Protein AF-I1BKD1-F1 (afdb_monomer_lite)

Secondary structure (DSSP, 8-state):
-------------EETTEEPPP-SEEEETTEEEETTS-B-HHHHHHHHHHHHHHHHHHHHS--HHHHHHHHHHHHHHHTT--TTS--HHHHHHTTPPPHHHHHHHHHHHHHHHHHSS-TTSHHHHHHHHHHHSTT-HHHHHHTSTTGGGS-S-GGG--HHHHHHHHHHHHHHHHHHHHHSTTGGGTGGG---S------

Foldseek 3Di:
DDPPPPDPPDDWDDDPNHTDDDDQWDADPNFIAGPPRHGPVVVSLVSVLVVVLVVLVCLLPPPLVVQQLVVLVVQCVVVVHDSPDDCLVVCVVVVHDGSLLVSLLVLLVVLLPLCVDDCPDSSVVSVVVQCPDDPNSVVSSCPRPLNVQDDPDSVPQDPVNSVVSSVVVSVVVNVVVCPDPPVVPPVPPDDDPDDDDDD

Radius of gyration: 28.81 Å; chains: 1; bounding box: 84×41×88 Å

pLDDT: mean 81.6, std 16.31, range [35.28, 95.5]

Structure (mmCIF, N/CA/C/O backbone):
data_AF-I1BKD1-F1
#
_entry.id   AF-I1BKD1-F1
#
loop_
_atom_site.group_PDB
_atom_site.id
_atom_site.type_symbol
_atom_site.label_atom_id
_atom_site.label_alt_id
_atom_site.label_comp_id
_atom_site.label_asym_id
_atom_site.label_entity_id
_atom_site.label_seq_id
_atom_site.pdbx_PDB_ins_code
_atom_site.Cartn_x
_atom_site.Cartn_y
_atom_site.Cartn_z
_atom_site.occupancy
_atom_site.B_iso_or_equiv
_atom_site.auth_seq_id
_atom_site.auth_comp_id
_atom_site.auth_asym_id
_atom_site.auth_atom_id
_atom_site.pdbx_PDB_model_num
ATOM 1 N N . MET A 1 1 ? 43.919 3.527 -49.104 1.00 35.28 1 MET A N 1
ATOM 2 C CA . MET A 1 1 ? 43.527 4.124 -47.810 1.00 35.28 1 MET A CA 1
ATOM 3 C C . MET A 1 1 ? 42.280 4.965 -48.070 1.00 35.28 1 MET A C 1
ATOM 5 O O . MET A 1 1 ? 42.400 6.122 -48.440 1.00 35.28 1 MET A O 1
ATOM 9 N N . CYS A 1 2 ? 41.092 4.356 -48.044 1.00 36.16 2 CYS A N 1
ATOM 10 C CA . CYS A 1 2 ? 39.839 5.056 -48.341 1.00 36.16 2 CYS A CA 1
ATOM 11 C C . CYS A 1 2 ? 39.247 5.547 -47.021 1.00 36.16 2 CYS A C 1
ATOM 13 O O . CYS A 1 2 ? 38.860 4.741 -46.177 1.00 36.16 2 CYS A O 1
ATOM 15 N N . HIS A 1 3 ? 39.247 6.862 -46.827 1.00 43.28 3 HIS A N 1
ATOM 16 C CA . HIS A 1 3 ? 38.589 7.510 -45.702 1.00 43.28 3 HIS A CA 1
ATOM 17 C C . HIS A 1 3 ? 37.076 7.456 -45.971 1.00 43.28 3 HIS A C 1
ATOM 19 O O . HIS A 1 3 ? 36.578 8.146 -46.856 1.00 43.28 3 HIS A O 1
ATOM 25 N N . LEU A 1 4 ? 36.363 6.556 -45.287 1.00 44.97 4 LEU A N 1
ATOM 26 C CA . LEU A 1 4 ? 34.901 6.560 -45.251 1.00 44.97 4 LEU A CA 1
ATOM 27 C C . LEU A 1 4 ? 34.474 7.723 -44.359 1.00 44.97 4 LEU A C 1
ATOM 29 O O . LEU A 1 4 ? 34.492 7.620 -43.133 1.00 44.97 4 LEU A O 1
ATOM 33 N N . ASP A 1 5 ? 34.143 8.834 -45.005 1.00 40.19 5 ASP A N 1
ATOM 34 C CA . ASP A 1 5 ? 33.558 10.007 -44.377 1.00 40.19 5 ASP A CA 1
ATOM 35 C C . ASP A 1 5 ? 32.121 9.654 -43.965 1.00 40.19 5 ASP A C 1
ATOM 37 O O . ASP A 1 5 ? 31.178 9.696 -44.753 1.00 40.19 5 ASP A O 1
ATOM 41 N N . ASN A 1 6 ? 31.969 9.169 -42.736 1.00 50.94 6 ASN A N 1
ATOM 42 C CA . ASN A 1 6 ? 30.693 8.735 -42.179 1.00 50.94 6 ASN A CA 1
ATOM 43 C C . ASN A 1 6 ? 29.991 9.950 -41.546 1.00 50.94 6 ASN A C 1
ATOM 45 O O . ASN A 1 6 ? 29.815 10.026 -40.331 1.00 50.94 6 ASN A O 1
ATOM 49 N N . GLN A 1 7 ? 29.647 10.946 -42.367 1.00 49.62 7 GLN A N 1
ATOM 50 C CA . GLN A 1 7 ? 28.731 12.012 -41.960 1.00 49.62 7 GLN A CA 1
ATOM 51 C C . GLN A 1 7 ? 27.296 11.465 -42.029 1.00 49.62 7 GLN A C 1
ATOM 53 O O . GLN A 1 7 ? 26.889 10.987 -43.092 1.00 49.62 7 GLN A O 1
ATOM 58 N N . PRO A 1 8 ? 26.505 11.501 -40.940 1.00 54.22 8 PRO A N 1
ATOM 59 C CA . PRO A 1 8 ? 25.108 11.091 -40.999 1.00 54.22 8 PRO A CA 1
ATOM 60 C C . PRO A 1 8 ? 24.350 12.051 -41.923 1.00 54.22 8 PRO A C 1
ATOM 62 O O . PRO A 1 8 ? 24.132 13.209 -41.579 1.00 54.22 8 PRO A O 1
ATOM 65 N N . GLN A 1 9 ? 23.969 11.583 -43.114 1.00 54.69 9 GLN A N 1
ATOM 66 C CA . GLN A 1 9 ? 23.119 12.352 -44.018 1.00 54.69 9 GLN A CA 1
ATOM 67 C C . GLN A 1 9 ? 21.742 12.532 -43.376 1.00 54.69 9 GLN A C 1
ATOM 69 O O . GLN A 1 9 ? 21.011 11.567 -43.142 1.00 54.69 9 GLN A O 1
ATOM 74 N N . THR A 1 10 ? 21.392 13.777 -43.072 1.00 63.12 10 THR A N 1
ATOM 75 C CA . THR A 1 10 ? 20.090 14.142 -42.524 1.00 63.12 10 THR A CA 1
ATOM 76 C C . THR A 1 10 ? 19.043 14.063 -43.636 1.00 63.12 10 THR A C 1
ATOM 78 O O . THR A 1 10 ? 18.856 15.014 -44.388 1.00 63.12 10 THR A O 1
ATOM 81 N N . VAL A 1 11 ? 18.390 12.909 -43.787 1.00 71.06 11 VAL A N 1
ATOM 82 C CA . VAL A 1 11 ? 17.279 12.752 -44.737 1.00 71.06 11 VAL A CA 1
ATOM 83 C C . VAL A 1 11 ? 16.069 13.518 -44.205 1.00 71.06 11 VAL A C 1
ATOM 85 O O . VAL A 1 11 ? 15.590 13.252 -43.101 1.00 71.06 11 VAL A O 1
ATOM 88 N N . GLU A 1 12 ? 15.594 14.486 -44.982 1.00 79.19 12 GLU A N 1
ATOM 89 C CA . GLU A 1 12 ? 14.446 15.321 -44.646 1.00 79.19 12 GLU A CA 1
ATOM 90 C C . GLU A 1 12 ? 13.167 14.680 -45.200 1.00 79.19 12 GLU A C 1
ATOM 92 O O . GLU A 1 12 ? 13.068 14.370 -46.386 1.00 79.19 12 GLU A O 1
ATOM 97 N N . TYR A 1 13 ? 12.199 14.423 -44.321 1.00 80.88 13 TYR A N 1
ATOM 98 C CA . TYR A 1 13 ? 10.934 13.779 -44.674 1.00 80.88 13 TYR A CA 1
ATOM 99 C C . TYR A 1 13 ? 9.822 14.827 -44.683 1.00 80.88 13 TYR A C 1
ATOM 101 O O . TYR A 1 13 ? 9.746 15.630 -43.755 1.00 80.88 13 TYR A O 1
ATOM 109 N N . ALA A 1 14 ? 8.941 14.800 -45.684 1.00 86.12 14 ALA A N 1
ATOM 110 C CA . ALA A 1 14 ? 7.791 15.697 -45.777 1.00 86.12 14 ALA A CA 1
ATOM 111 C C . ALA A 1 14 ? 6.484 14.917 -45.982 1.00 86.12 14 ALA A C 1
ATOM 113 O O . ALA A 1 14 ? 6.466 13.884 -46.652 1.00 86.12 14 ALA A O 1
ATOM 114 N N . ILE A 1 15 ? 5.386 15.417 -45.413 1.00 87.19 15 ILE A N 1
ATOM 115 C CA . ILE A 1 15 ? 4.024 14.928 -45.665 1.00 87.19 15 ILE A CA 1
ATOM 116 C C . ILE A 1 15 ? 3.189 16.132 -46.113 1.00 87.19 15 ILE A C 1
ATOM 118 O O . ILE A 1 15 ? 3.158 17.136 -45.409 1.00 87.19 15 ILE A O 1
ATOM 122 N N . TYR A 1 16 ? 2.524 16.044 -47.271 1.00 91.12 16 TYR A N 1
ATOM 123 C CA . TYR A 1 16 ? 1.768 17.159 -47.876 1.00 91.12 16 TYR A CA 1
ATOM 124 C C . TYR A 1 16 ? 2.590 18.453 -47.990 1.00 91.12 16 TYR A C 1
ATOM 126 O O . TYR A 1 16 ? 2.151 19.515 -47.554 1.00 91.12 16 TYR A O 1
ATOM 134 N N . ASP A 1 17 ? 3.818 18.340 -48.501 1.00 88.25 17 ASP A N 1
ATOM 135 C CA . ASP A 1 17 ? 4.759 19.458 -48.662 1.00 88.25 17 ASP A CA 1
ATOM 136 C C . ASP A 1 17 ? 5.129 20.188 -47.352 1.00 88.25 17 ASP A C 1
ATOM 138 O O . ASP A 1 17 ? 5.746 21.252 -47.373 1.00 88.25 17 ASP A O 1
ATOM 142 N N . GLN A 1 18 ? 4.812 19.600 -46.191 1.00 86.69 18 GLN A N 1
ATOM 143 C CA . GLN A 1 18 ? 5.276 20.057 -44.884 1.00 86.69 18 GLN A CA 1
ATOM 144 C C . GLN A 1 18 ? 6.402 19.159 -44.383 1.00 86.69 18 GLN A C 1
ATOM 146 O O . GLN A 1 18 ? 6.212 17.957 -44.180 1.00 86.69 18 GLN A O 1
ATOM 151 N N . VAL A 1 19 ? 7.573 19.754 -44.152 1.00 88.06 19 VAL A N 1
ATOM 152 C CA . VAL A 1 19 ? 8.719 19.077 -43.539 1.00 88.06 19 VAL A CA 1
ATOM 153 C C . VAL A 1 19 ? 8.348 18.606 -42.133 1.00 88.06 19 VAL A C 1
ATOM 155 O O . VAL A 1 19 ? 7.862 19.379 -41.304 1.00 88.06 19 VAL A O 1
ATOM 158 N N . LEU A 1 20 ? 8.595 17.328 -41.853 1.00 82.44 20 LEU A N 1
ATOM 159 C CA . LEU A 1 20 ? 8.393 16.759 -40.532 1.00 82.44 20 LEU A CA 1
ATOM 160 C C . LEU A 1 20 ? 9.455 17.294 -39.561 1.00 82.44 20 LEU A C 1
ATOM 162 O O . LEU A 1 20 ? 10.651 17.228 -39.860 1.00 82.44 20 LEU A O 1
ATOM 166 N N . PRO A 1 21 ? 9.056 17.769 -38.368 1.00 80.50 21 PRO A N 1
ATOM 167 C CA . PRO A 1 21 ? 10.006 18.224 -37.366 1.00 80.50 21 PRO A CA 1
ATOM 168 C C . PRO A 1 21 ? 10.904 17.067 -36.921 1.00 80.50 21 PRO A C 1
ATOM 170 O O . PRO A 1 21 ? 10.431 16.019 -36.475 1.00 80.50 21 PRO A O 1
ATOM 173 N N . GLN A 1 22 ? 12.218 17.271 -37.015 1.00 77.75 22 GLN A N 1
ATOM 174 C CA . GLN A 1 22 ? 13.195 16.301 -36.539 1.00 77.75 22 GLN A CA 1
ATOM 175 C C . GLN A 1 22 ? 13.316 16.395 -35.020 1.00 77.75 22 GLN A C 1
ATOM 177 O O . GLN A 1 22 ? 13.654 17.440 -34.464 1.00 77.75 22 GLN A O 1
ATOM 182 N N . ALA A 1 23 ? 13.059 15.283 -34.340 1.00 80.56 23 ALA A N 1
ATOM 183 C CA . ALA A 1 23 ? 13.248 15.164 -32.905 1.00 80.56 23 ALA A CA 1
ATOM 184 C C . ALA A 1 23 ? 14.317 14.110 -32.620 1.00 80.56 23 ALA A C 1
ATOM 186 O O . ALA A 1 23 ? 14.262 12.992 -33.128 1.00 80.56 23 ALA A O 1
ATOM 187 N N . THR A 1 24 ? 15.277 14.449 -31.761 1.00 82.81 24 THR A N 1
ATOM 188 C CA . THR A 1 24 ? 16.306 13.501 -31.307 1.00 82.81 24 THR A CA 1
ATOM 189 C C . THR A 1 24 ? 15.761 12.484 -30.308 1.00 82.81 24 THR A C 1
ATOM 191 O O . THR A 1 24 ? 16.366 11.434 -30.090 1.00 82.81 24 THR A O 1
ATOM 194 N N . THR A 1 25 ? 14.602 12.777 -29.708 1.00 84.19 25 THR A N 1
ATOM 195 C CA . THR A 1 25 ? 13.846 11.839 -28.879 1.00 84.19 25 THR A CA 1
ATOM 196 C C . THR A 1 25 ? 12.347 12.045 -29.043 1.00 84.19 25 THR A C 1
ATOM 198 O O . THR A 1 25 ? 11.899 13.186 -29.130 1.00 84.19 25 THR A O 1
ATOM 201 N N . PHE A 1 26 ? 11.566 10.969 -28.991 1.00 88.62 26 PHE A N 1
ATOM 202 C CA . PHE A 1 26 ? 10.105 11.036 -28.924 1.00 88.62 26 PHE A CA 1
ATOM 203 C C . PHE A 1 26 ? 9.571 10.012 -27.920 1.00 88.62 26 PHE A C 1
ATOM 205 O O . PHE A 1 26 ? 10.237 9.033 -27.598 1.00 88.62 26 PHE A O 1
ATOM 212 N N . THR A 1 27 ? 8.373 10.241 -27.384 1.00 89.88 27 THR A N 1
ATOM 213 C CA . THR A 1 27 ? 7.702 9.280 -26.498 1.00 89.88 27 THR A CA 1
ATOM 214 C C . THR A 1 27 ? 6.449 8.765 -27.181 1.00 89.88 27 THR A C 1
ATOM 216 O O . THR A 1 27 ? 5.589 9.557 -27.556 1.00 89.88 27 THR A O 1
ATOM 219 N N . TYR A 1 28 ? 6.318 7.447 -27.300 1.00 91.00 28 TYR A N 1
ATOM 220 C CA . TYR A 1 28 ? 5.127 6.800 -27.843 1.00 91.00 28 TYR A CA 1
ATOM 221 C C . TYR A 1 28 ? 4.592 5.791 -26.834 1.00 91.00 28 TYR A C 1
ATOM 223 O O . TYR A 1 28 ? 5.339 4.959 -26.325 1.00 91.00 28 TYR A O 1
ATOM 231 N N . LEU A 1 29 ? 3.312 5.924 -26.472 1.00 91.19 29 LEU A N 1
ATOM 232 C CA . LEU A 1 29 ? 2.657 5.119 -25.428 1.00 91.19 29 LEU A CA 1
ATOM 233 C C . LEU A 1 29 ? 3.419 5.103 -24.084 1.00 91.19 29 LEU A C 1
ATOM 235 O O . LEU A 1 29 ? 3.400 4.124 -23.342 1.00 91.19 29 LEU A O 1
ATOM 239 N N . GLY A 1 30 ? 4.110 6.201 -23.757 1.00 86.44 30 GLY A N 1
ATOM 240 C CA . GLY A 1 30 ? 4.908 6.319 -22.532 1.00 86.44 30 GLY A CA 1
ATOM 241 C C . GLY A 1 30 ? 6.267 5.611 -22.577 1.00 86.44 30 GLY A C 1
ATOM 242 O O . GLY A 1 30 ? 6.914 5.507 -21.533 1.00 86.44 30 GLY A O 1
ATOM 243 N N . ILE A 1 31 ? 6.693 5.147 -23.754 1.00 90.56 31 ILE A N 1
ATOM 244 C CA . ILE A 1 31 ? 7.995 4.532 -24.011 1.00 90.56 31 ILE A CA 1
ATOM 245 C C . ILE A 1 31 ? 8.876 5.553 -24.751 1.00 90.56 31 ILE A C 1
ATOM 247 O O . ILE A 1 31 ? 8.457 6.057 -25.796 1.00 90.56 31 ILE A O 1
ATOM 251 N N . PRO A 1 32 ? 10.059 5.907 -24.217 1.00 92.38 32 PRO A N 1
ATOM 252 C CA . PRO A 1 32 ? 10.945 6.873 -24.846 1.00 92.38 32 PRO A CA 1
ATOM 253 C C . PRO A 1 32 ? 11.836 6.210 -25.902 1.00 92.38 32 PRO A C 1
ATOM 255 O O . PRO A 1 32 ? 12.437 5.159 -25.671 1.00 92.38 32 PRO A O 1
ATOM 258 N N . PHE A 1 33 ? 11.948 6.872 -27.046 1.00 91.69 33 PHE A N 1
ATOM 259 C CA . PHE A 1 33 ? 12.777 6.492 -28.180 1.00 91.69 33 PHE A CA 1
ATOM 260 C C . PHE A 1 33 ? 13.797 7.596 -28.458 1.00 91.69 33 PHE A C 1
ATOM 262 O O . PHE A 1 33 ? 13.481 8.783 -28.337 1.00 91.69 33 PHE A O 1
ATOM 269 N N . LYS A 1 34 ? 15.011 7.201 -28.841 1.00 91.31 34 LYS A N 1
ATOM 270 C CA . LYS A 1 34 ? 16.084 8.076 -29.330 1.00 91.31 34 LYS A CA 1
ATOM 271 C C . LYS A 1 34 ? 16.166 8.035 -30.857 1.00 91.31 34 LYS A C 1
ATOM 273 O O . LYS A 1 34 ? 15.511 7.211 -31.501 1.00 91.31 34 LYS A O 1
ATOM 278 N N . SER A 1 35 ? 16.994 8.903 -31.434 1.00 86.38 35 SER A N 1
ATOM 279 C CA . SER A 1 35 ? 17.326 8.887 -32.862 1.00 86.38 35 SER A CA 1
ATOM 280 C C . SER A 1 35 ? 17.647 7.471 -33.359 1.00 86.38 35 SER A C 1
ATOM 282 O O . SER A 1 35 ? 18.294 6.684 -32.664 1.00 86.38 35 SER A O 1
ATOM 284 N N . GLY A 1 36 ? 17.177 7.142 -34.564 1.00 82.06 36 GLY A N 1
ATOM 285 C CA . GLY A 1 36 ? 17.307 5.800 -35.143 1.00 82.06 36 GLY A CA 1
ATOM 286 C C . GLY A 1 36 ? 16.237 4.799 -34.687 1.00 82.06 36 GLY A C 1
ATOM 287 O O . GLY A 1 36 ? 16.346 3.619 -34.993 1.00 82.06 36 GLY A O 1
ATOM 288 N N . GLY A 1 37 ? 15.208 5.240 -33.950 1.00 84.44 37 GLY A N 1
ATOM 289 C CA . GLY A 1 37 ? 14.071 4.393 -33.559 1.00 84.44 37 GLY A CA 1
ATOM 290 C C . GLY A 1 37 ? 14.372 3.413 -32.421 1.00 84.44 37 GLY A C 1
ATOM 291 O O . GLY A 1 37 ? 13.536 2.578 -32.080 1.00 84.44 37 GLY A O 1
ATOM 292 N N . HIS A 1 38 ? 15.548 3.512 -31.803 1.00 90.25 38 HIS A N 1
ATOM 293 C CA . HIS A 1 38 ? 15.913 2.693 -30.654 1.00 90.25 38 HIS A CA 1
ATOM 294 C C . HIS A 1 38 ? 15.268 3.214 -29.371 1.00 90.25 38 HIS A C 1
ATOM 296 O O . HIS A 1 38 ? 15.057 4.415 -29.208 1.00 90.25 38 HIS A O 1
ATOM 302 N N . LEU A 1 39 ? 15.022 2.315 -28.418 1.00 92.25 39 LEU A N 1
ATOM 303 C CA . LEU A 1 39 ? 14.617 2.704 -27.071 1.00 92.25 39 LEU A CA 1
ATOM 304 C C . LEU A 1 39 ? 15.707 3.545 -26.400 1.00 92.25 39 LEU A C 1
ATOM 306 O O . LEU A 1 39 ? 16.904 3.314 -26.593 1.00 92.25 39 LEU A O 1
ATOM 310 N N . ASP A 1 40 ? 15.273 4.498 -25.583 1.00 93.38 40 ASP A N 1
ATOM 311 C CA . ASP A 1 40 ? 16.119 5.215 -24.637 1.00 93.38 40 ASP A CA 1
ATOM 312 C C . ASP A 1 40 ? 16.015 4.516 -23.264 1.00 93.38 40 ASP A C 1
ATOM 314 O O . ASP A 1 40 ? 15.079 4.782 -22.498 1.00 93.38 40 ASP A O 1
ATOM 318 N N . PRO A 1 41 ? 16.912 3.554 -22.954 1.00 89.94 41 PRO A N 1
ATOM 319 C CA . PRO A 1 41 ? 16.798 2.739 -21.748 1.00 89.94 41 PRO A CA 1
ATOM 320 C C . PRO A 1 41 ? 16.951 3.569 -20.473 1.00 89.94 41 PRO A C 1
ATOM 322 O O . PRO A 1 41 ? 16.295 3.275 -19.476 1.00 89.94 41 PRO A O 1
ATOM 325 N N . GLU A 1 42 ? 17.760 4.629 -20.498 1.00 90.94 42 GLU A N 1
ATOM 326 C CA . GLU A 1 42 ? 17.977 5.489 -19.338 1.00 90.94 42 GLU A CA 1
ATOM 327 C C . GLU A 1 42 ? 16.708 6.268 -19.000 1.00 90.94 42 GLU A C 1
ATOM 329 O O . GLU A 1 42 ? 16.218 6.189 -17.868 1.00 90.94 42 GLU A O 1
ATOM 334 N N . LYS A 1 43 ? 16.104 6.948 -19.987 1.00 90.62 43 LYS A N 1
ATOM 335 C CA . LYS A 1 43 ? 14.829 7.651 -19.771 1.00 90.62 43 LYS A CA 1
ATOM 336 C C . LYS A 1 43 ? 13.711 6.692 -19.380 1.00 90.62 43 LYS A C 1
ATOM 338 O O . LYS A 1 43 ? 12.868 7.049 -18.554 1.00 90.62 43 LYS A O 1
ATOM 343 N N . LEU A 1 44 ? 13.697 5.478 -19.934 1.00 92.31 44 LEU A N 1
ATOM 344 C CA . LEU A 1 44 ? 12.700 4.465 -19.594 1.00 92.31 44 LEU A CA 1
ATOM 345 C C . LEU A 1 44 ? 12.830 4.020 -18.131 1.00 92.31 44 LEU A C 1
ATOM 347 O O . LEU A 1 44 ? 11.835 4.008 -17.401 1.00 92.31 44 LEU A O 1
ATOM 351 N N . VAL A 1 45 ? 14.048 3.701 -17.685 1.00 91.62 45 VAL A N 1
ATOM 352 C CA . VAL A 1 45 ? 14.334 3.322 -16.293 1.00 91.62 45 VAL A CA 1
ATOM 353 C C . VAL A 1 45 ? 13.964 4.462 -15.346 1.00 91.62 45 VAL A C 1
ATOM 355 O O . VAL A 1 45 ? 13.222 4.234 -14.389 1.00 91.62 45 VAL A O 1
ATOM 358 N N . GLN A 1 46 ? 14.377 5.697 -15.642 1.00 90.94 46 GLN A N 1
ATOM 359 C CA . GLN A 1 46 ? 14.044 6.867 -14.822 1.00 90.94 46 GLN A CA 1
ATOM 360 C C . GLN A 1 46 ? 12.532 7.115 -14.741 1.00 90.94 46 GLN A C 1
ATOM 362 O O . GLN A 1 46 ? 11.994 7.317 -13.649 1.00 90.94 46 GLN A O 1
ATOM 367 N N . SER A 1 47 ? 11.817 7.030 -15.868 1.00 90.94 47 SER A N 1
ATOM 368 C CA . SER A 1 47 ? 10.355 7.164 -15.900 1.00 90.94 47 SER A CA 1
ATOM 369 C C . SER A 1 47 ? 9.674 6.118 -15.015 1.00 90.94 47 SER A C 1
ATOM 371 O O . SER A 1 47 ? 8.768 6.440 -14.243 1.00 90.94 47 SER A O 1
ATOM 373 N N . ASN A 1 48 ? 10.133 4.867 -15.070 1.00 91.69 48 ASN A N 1
ATOM 374 C CA . ASN A 1 48 ? 9.565 3.784 -14.274 1.00 91.69 48 ASN A CA 1
ATOM 375 C C . ASN A 1 48 ? 9.883 3.921 -12.778 1.00 91.69 48 ASN A C 1
ATOM 377 O O . ASN A 1 48 ? 8.995 3.693 -11.954 1.00 91.69 48 ASN A O 1
ATOM 381 N N . ILE A 1 49 ? 11.092 4.368 -12.417 1.00 91.19 49 ILE A N 1
ATOM 382 C CA . ILE A 1 49 ? 11.444 4.705 -11.028 1.00 91.19 49 ILE A CA 1
ATOM 383 C C . ILE A 1 49 ? 10.520 5.814 -10.513 1.00 91.19 49 ILE A C 1
ATOM 385 O O . ILE A 1 49 ? 9.924 5.674 -9.445 1.00 91.19 49 ILE A O 1
ATOM 389 N N . PHE A 1 50 ? 10.324 6.885 -11.287 1.00 89.69 50 PHE A N 1
ATOM 390 C CA . PHE A 1 50 ? 9.439 7.987 -10.909 1.00 89.69 50 PHE A CA 1
ATOM 391 C C . PHE A 1 50 ? 7.984 7.534 -10.723 1.00 89.69 50 PHE A C 1
ATOM 393 O O . PHE A 1 50 ? 7.360 7.859 -9.710 1.00 89.69 50 PHE A O 1
ATOM 400 N N . LYS A 1 51 ? 7.453 6.719 -11.644 1.00 90.50 51 LYS A N 1
ATOM 401 C CA . LYS A 1 51 ? 6.107 6.125 -11.532 1.00 90.50 51 LYS A CA 1
ATOM 402 C C . LYS A 1 51 ? 5.966 5.264 -10.272 1.00 90.50 51 LYS A C 1
ATOM 404 O O . LYS A 1 51 ? 4.980 5.396 -9.538 1.00 90.50 51 LYS A O 1
ATOM 409 N N . ALA A 1 52 ? 6.959 4.422 -9.983 1.00 90.44 52 ALA A N 1
ATOM 410 C CA . ALA A 1 52 ? 6.971 3.590 -8.783 1.00 90.44 52 ALA A CA 1
ATOM 411 C C . ALA A 1 52 ? 6.993 4.447 -7.506 1.00 90.44 52 ALA A C 1
ATOM 413 O O . ALA A 1 52 ? 6.185 4.234 -6.602 1.00 90.44 52 ALA A O 1
ATOM 414 N N . MET A 1 53 ? 7.845 5.474 -7.455 1.00 89.38 53 MET A N 1
ATOM 415 C CA . MET A 1 53 ? 7.910 6.405 -6.325 1.00 89.38 53 MET A CA 1
ATOM 416 C C . MET A 1 53 ? 6.615 7.197 -6.140 1.00 89.38 53 MET A C 1
ATOM 418 O O . MET A 1 53 ? 6.173 7.384 -5.009 1.00 89.38 53 MET A O 1
ATOM 422 N N . SER A 1 54 ? 5.985 7.647 -7.227 1.00 89.44 54 SER A N 1
ATOM 423 C CA . SER A 1 54 ? 4.686 8.326 -7.184 1.00 89.44 54 SER A CA 1
ATOM 424 C C . SER A 1 54 ? 3.613 7.428 -6.557 1.00 89.44 54 SER A C 1
ATOM 426 O O . SER A 1 54 ? 2.886 7.842 -5.656 1.00 89.44 54 SER A O 1
ATOM 428 N N . THR A 1 55 ? 3.598 6.145 -6.920 1.00 88.94 55 THR A N 1
ATOM 429 C CA . THR A 1 55 ? 2.687 5.160 -6.318 1.00 88.94 55 THR A CA 1
ATOM 430 C C . THR A 1 55 ? 2.981 4.946 -4.825 1.00 88.94 55 THR A C 1
ATOM 432 O O . THR A 1 55 ? 2.067 4.922 -4.001 1.00 88.94 55 THR A O 1
ATOM 435 N N . MET A 1 56 ? 4.259 4.849 -4.440 1.00 90.75 56 MET A N 1
ATOM 436 C CA . MET A 1 56 ? 4.665 4.738 -3.030 1.00 90.75 56 MET A CA 1
ATOM 437 C C . MET A 1 56 ? 4.302 5.988 -2.213 1.00 90.75 56 MET A C 1
ATOM 439 O O . MET A 1 56 ? 3.921 5.867 -1.049 1.00 90.75 56 MET A O 1
ATOM 443 N N . ASN A 1 57 ? 4.369 7.180 -2.816 1.00 89.31 57 ASN A N 1
ATOM 444 C CA . ASN A 1 57 ? 3.917 8.426 -2.197 1.00 89.31 57 ASN A CA 1
ATOM 445 C C . ASN A 1 57 ? 2.436 8.359 -1.831 1.00 89.31 57 ASN A C 1
ATOM 447 O O . ASN A 1 57 ? 2.096 8.674 -0.695 1.00 89.31 57 ASN A O 1
ATOM 451 N N . VAL A 1 58 ? 1.580 7.894 -2.748 1.00 89.81 58 VAL A N 1
A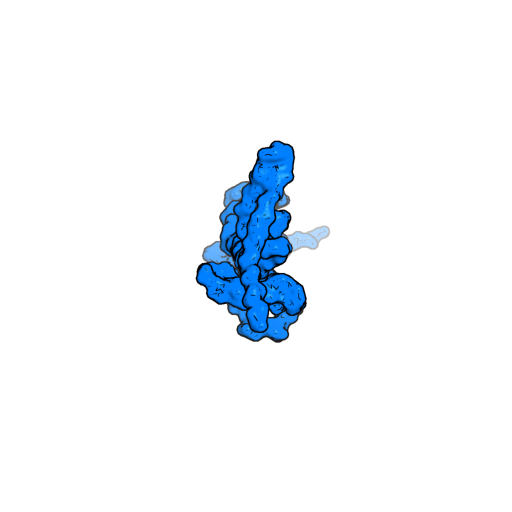TOM 452 C CA . VAL A 1 58 ? 0.138 7.728 -2.492 1.00 89.81 58 VAL A CA 1
ATOM 453 C C . VAL A 1 58 ? -0.102 6.818 -1.286 1.00 89.81 58 VAL A C 1
ATOM 455 O O . VAL A 1 58 ? -0.918 7.142 -0.427 1.00 89.81 58 VAL A O 1
ATOM 458 N N . LEU A 1 59 ? 0.651 5.718 -1.163 1.00 88.12 59 LEU A N 1
ATOM 459 C CA . LEU A 1 59 ? 0.579 4.832 0.007 1.00 88.12 59 LEU A CA 1
ATOM 460 C C . LEU A 1 59 ? 1.068 5.502 1.297 1.00 88.12 59 LEU A C 1
ATOM 462 O O . LEU A 1 59 ? 0.559 5.199 2.377 1.00 88.12 59 LEU A O 1
ATOM 466 N N . SER A 1 60 ? 2.053 6.396 1.213 1.00 85.56 60 SER A N 1
ATOM 467 C CA . SER A 1 60 ? 2.575 7.126 2.371 1.00 85.56 60 SER A CA 1
ATOM 468 C C . SER A 1 60 ? 1.666 8.275 2.814 1.00 85.56 60 SER A C 1
ATOM 470 O O . SER A 1 60 ? 1.696 8.630 3.991 1.00 85.56 60 SER A O 1
ATOM 472 N N . SER A 1 61 ? 0.899 8.874 1.902 1.00 86.31 61 SER A N 1
ATOM 473 C CA . SER A 1 61 ? 0.098 10.080 2.142 1.00 86.31 61 SER A CA 1
ATOM 474 C C . SER A 1 61 ? -1.409 9.823 2.204 1.00 86.31 61 SER A C 1
ATOM 476 O O . SER A 1 61 ? -2.187 10.774 2.130 1.00 86.31 61 SER A O 1
ATOM 478 N N . ILE A 1 62 ? -1.837 8.562 2.364 1.00 87.50 62 ILE A N 1
ATOM 479 C CA . ILE A 1 62 ? -3.257 8.199 2.485 1.00 87.50 62 ILE A CA 1
ATOM 480 C C . ILE A 1 62 ? -3.937 9.114 3.510 1.00 87.50 62 ILE A C 1
ATOM 482 O O . ILE A 1 62 ? -3.497 9.212 4.658 1.00 87.50 62 ILE A O 1
ATOM 486 N N . GLY A 1 63 ? -5.027 9.765 3.090 1.00 86.25 63 GLY A N 1
ATOM 487 C CA . GLY A 1 63 ? -5.815 10.694 3.899 1.00 86.25 63 GLY A CA 1
ATOM 488 C C . GLY A 1 63 ? -6.508 10.001 5.070 1.00 86.25 63 GLY A C 1
ATOM 489 O O . GLY A 1 63 ? -7.705 9.742 5.027 1.00 86.25 63 GLY A O 1
ATOM 490 N N . LEU A 1 64 ? -5.754 9.698 6.129 1.00 90.94 64 LEU A N 1
ATOM 491 C CA . LEU A 1 64 ? -6.226 8.905 7.264 1.00 90.94 64 LEU A CA 1
ATOM 492 C C . LEU A 1 64 ? -7.457 9.505 7.934 1.00 90.94 64 LEU A C 1
ATOM 494 O O . LEU A 1 64 ? -8.347 8.764 8.326 1.00 90.94 64 LEU A O 1
ATOM 498 N N . LYS A 1 65 ? -7.518 10.834 8.051 1.00 92.06 65 LYS A N 1
ATOM 499 C CA . LYS A 1 65 ? -8.607 11.515 8.755 1.00 92.06 65 LYS A CA 1
ATOM 500 C C . LYS A 1 65 ? -9.961 11.284 8.081 1.00 92.06 65 LYS A C 1
ATOM 502 O O . LYS A 1 65 ? -10.887 10.829 8.740 1.00 92.06 65 LYS A O 1
ATOM 507 N N . SER A 1 66 ? -10.060 11.543 6.778 1.00 93.38 66 SER A N 1
ATOM 508 C CA . SER A 1 66 ? -11.310 11.350 6.033 1.00 93.38 66 SER A CA 1
ATOM 509 C C . SER A 1 66 ? -11.709 9.877 5.963 1.00 93.38 66 SER A C 1
ATOM 511 O O . SER A 1 66 ? -12.892 9.554 6.030 1.00 93.38 66 SER A O 1
ATOM 513 N N . LEU A 1 67 ? -10.726 8.977 5.878 1.00 94.12 67 LEU A N 1
ATOM 514 C CA . LEU A 1 67 ? -10.958 7.537 5.908 1.00 94.12 67 LEU A CA 1
ATOM 515 C C . LEU A 1 67 ? -11.527 7.075 7.257 1.00 94.12 67 LEU A C 1
ATOM 517 O O . LEU A 1 67 ? -12.483 6.304 7.281 1.00 94.12 67 LEU A O 1
ATOM 521 N N . GLU A 1 68 ? -10.951 7.541 8.366 1.00 93.88 68 GLU A N 1
ATOM 522 C CA . GLU A 1 68 ? -11.408 7.204 9.717 1.00 93.88 68 GLU A CA 1
ATOM 523 C C . GLU A 1 68 ? -12.817 7.765 9.970 1.00 93.88 68 GLU A C 1
ATOM 525 O O . GLU A 1 68 ? -13.696 7.035 10.413 1.00 93.88 68 GLU A O 1
ATOM 530 N N . GLU A 1 69 ? -13.085 9.015 9.574 1.00 93.69 69 GLU A N 1
ATOM 531 C CA . GLU A 1 69 ? -14.421 9.626 9.664 1.00 93.69 69 GLU A CA 1
ATOM 532 C C . GLU A 1 69 ? -15.467 8.867 8.832 1.00 93.69 69 GLU A C 1
ATOM 534 O O . GLU A 1 69 ? -16.605 8.669 9.269 1.00 93.69 69 GLU A O 1
ATOM 539 N N . ALA A 1 70 ? -15.092 8.408 7.634 1.00 94.75 70 ALA A N 1
ATOM 540 C CA . ALA A 1 70 ? -15.960 7.589 6.798 1.00 94.75 70 ALA A CA 1
ATOM 541 C C . ALA A 1 70 ? -16.237 6.220 7.440 1.00 94.75 70 ALA A C 1
ATOM 543 O O . ALA A 1 70 ? -17.390 5.780 7.455 1.00 94.75 70 ALA A O 1
ATOM 544 N N . GLN A 1 71 ? -15.214 5.568 8.006 1.00 95.38 71 GLN A N 1
ATOM 545 C CA . GLN A 1 71 ? -15.381 4.316 8.745 1.00 95.38 71 GLN A CA 1
ATOM 546 C C . GLN A 1 71 ? -16.325 4.511 9.935 1.00 95.38 71 GLN A C 1
ATOM 548 O O . GLN A 1 71 ? -17.275 3.741 10.087 1.00 95.38 71 GLN A O 1
ATOM 553 N N . ASP A 1 72 ? -16.114 5.558 10.728 1.00 94.31 72 ASP A N 1
ATOM 554 C CA . ASP A 1 72 ? -16.916 5.835 11.913 1.00 94.31 72 ASP A CA 1
ATOM 555 C C . ASP A 1 72 ? -18.382 6.099 11.563 1.00 94.31 72 ASP A C 1
ATOM 557 O O . ASP A 1 72 ? -19.292 5.540 12.179 1.00 94.31 72 ASP A O 1
ATOM 561 N N . LYS A 1 73 ? -18.628 6.876 10.502 1.00 94.56 73 LYS A N 1
ATOM 562 C CA . LYS A 1 73 ? -19.977 7.129 9.985 1.00 94.56 73 LYS A CA 1
ATOM 563 C C . LYS A 1 73 ? -20.682 5.835 9.571 1.00 94.56 73 LYS A C 1
ATOM 565 O O . LYS A 1 73 ? -21.865 5.665 9.875 1.00 94.56 73 LYS A O 1
ATOM 570 N N . CYS A 1 74 ? -19.981 4.933 8.886 1.00 95.19 74 CYS A N 1
ATOM 571 C CA . CYS A 1 74 ? -20.529 3.638 8.485 1.00 95.19 74 CYS A CA 1
ATOM 572 C C . CYS A 1 74 ? -20.848 2.758 9.699 1.00 95.19 74 CYS A C 1
ATOM 574 O O . CYS A 1 74 ? -21.929 2.176 9.760 1.00 95.19 74 CYS A O 1
ATOM 576 N N . ILE A 1 75 ? -19.951 2.704 10.685 1.00 95.25 75 ILE A N 1
ATOM 577 C CA . ILE A 1 75 ? -20.150 1.921 11.908 1.00 95.25 75 ILE A CA 1
ATOM 578 C C . ILE A 1 75 ? -21.348 2.450 12.700 1.00 95.25 75 ILE A C 1
ATOM 580 O O . ILE A 1 75 ? -22.235 1.668 13.036 1.00 95.25 75 ILE A O 1
ATOM 584 N N . CYS A 1 76 ? -21.446 3.763 12.928 1.00 94.81 76 CYS A N 1
ATOM 585 C CA . CYS A 1 76 ? -22.604 4.339 13.614 1.00 94.81 76 CYS A CA 1
ATOM 586 C C . CYS A 1 76 ? -23.917 4.018 12.890 1.00 94.81 76 CYS A C 1
ATOM 588 O O . CYS A 1 76 ? -24.901 3.688 13.545 1.00 94.81 76 CYS A O 1
ATOM 590 N N . LYS A 1 77 ? -23.931 4.049 11.551 1.00 95.44 77 LYS A N 1
ATOM 591 C CA . LYS A 1 77 ? -25.123 3.706 10.764 1.00 95.44 77 LYS A CA 1
ATOM 592 C C . LYS A 1 77 ? -25.549 2.245 10.952 1.00 95.44 77 LYS A C 1
ATOM 594 O O . LYS A 1 77 ? -26.740 1.993 11.077 1.00 95.44 77 LYS A O 1
ATOM 599 N N . ILE A 1 78 ? -24.601 1.307 11.001 1.00 95.50 78 ILE A N 1
ATOM 600 C CA . ILE A 1 78 ? -24.879 -0.126 11.219 1.00 95.50 78 ILE A CA 1
ATOM 601 C C . ILE A 1 78 ? -25.474 -0.368 12.610 1.00 95.50 78 ILE A C 1
ATOM 603 O O . ILE A 1 78 ? -26.412 -1.142 12.753 1.00 95.50 78 ILE A O 1
ATOM 607 N N . TYR A 1 79 ? -24.951 0.317 13.627 1.00 92.81 79 TYR A N 1
ATOM 608 C CA . TYR A 1 79 ? -25.391 0.162 15.015 1.00 92.81 79 TYR A CA 1
ATOM 609 C C . TYR A 1 79 ? -26.551 1.096 15.409 1.00 92.81 79 TYR A C 1
ATOM 611 O O . TYR A 1 79 ? -26.900 1.158 16.586 1.00 92.81 79 TYR A O 1
ATOM 619 N N . GLY A 1 80 ? -27.126 1.859 14.469 1.00 93.75 80 GLY A N 1
ATOM 620 C CA . GLY A 1 80 ? -28.198 2.824 14.757 1.00 93.75 80 GLY A CA 1
ATOM 621 C C . GLY A 1 80 ? -27.790 3.950 15.720 1.00 93.75 80 GLY A C 1
ATOM 622 O O . GLY A 1 80 ? -28.634 4.538 16.391 1.00 93.75 80 GLY A O 1
ATOM 623 N N . ALA A 1 81 ? -26.493 4.243 15.827 1.00 92.44 81 ALA A N 1
ATOM 624 C CA . ALA A 1 81 ? -25.942 5.186 16.789 1.00 92.44 81 ALA A CA 1
ATOM 625 C C . ALA A 1 81 ? -25.796 6.607 16.217 1.00 92.44 81 ALA A C 1
ATOM 627 O O . ALA A 1 81 ? -25.661 6.825 15.012 1.00 92.44 81 ALA A O 1
ATOM 628 N N . SER A 1 82 ? -25.750 7.598 17.111 1.00 90.81 82 SER A N 1
ATOM 629 C CA . SER A 1 82 ? -25.453 8.990 16.753 1.00 90.81 82 SER A CA 1
ATOM 630 C C . SER A 1 82 ? -24.037 9.153 16.182 1.00 90.81 82 SER A C 1
ATOM 632 O O . SER A 1 82 ? -23.099 8.467 16.585 1.00 90.81 82 SER A O 1
ATOM 634 N N . ARG A 1 83 ? -23.840 10.148 15.305 1.00 84.00 83 ARG A N 1
ATOM 635 C CA . ARG A 1 83 ? -22.518 10.507 14.744 1.00 84.00 83 ARG A CA 1
ATOM 636 C C . ARG A 1 83 ? -21.502 10.987 15.789 1.00 84.00 83 ARG A C 1
ATOM 638 O O . ARG A 1 83 ? -20.320 11.054 15.486 1.00 84.00 83 ARG A O 1
ATOM 645 N N . LYS A 1 84 ? -21.956 11.351 16.993 1.00 84.44 84 LYS A N 1
ATOM 646 C CA . LYS A 1 84 ? -21.090 11.762 18.114 1.00 84.44 84 LYS A CA 1
ATOM 647 C C . LYS A 1 84 ? -20.622 10.576 18.968 1.00 84.44 84 LYS A C 1
ATOM 649 O O . LYS A 1 84 ? -19.787 10.754 19.851 1.00 84.44 84 LYS A O 1
ATOM 654 N N . THR A 1 85 ? -21.177 9.386 18.743 1.00 85.81 85 THR A N 1
ATOM 655 C CA . THR A 1 85 ? -20.838 8.189 19.509 1.00 85.81 85 THR A CA 1
ATOM 656 C C . THR A 1 85 ? -19.445 7.696 19.133 1.00 85.81 85 THR A C 1
ATOM 658 O O . THR A 1 85 ? -19.118 7.560 17.960 1.00 85.81 85 THR A O 1
ATOM 661 N N . SER A 1 86 ? -18.628 7.387 20.141 1.00 85.69 86 SER A N 1
ATOM 662 C CA . SER A 1 86 ? -17.347 6.709 19.931 1.00 85.69 86 SER A CA 1
ATOM 663 C C . SER A 1 86 ? -17.571 5.311 19.350 1.00 85.69 86 SER A C 1
ATOM 665 O O . SER A 1 86 ? -18.264 4.487 19.947 1.00 85.69 86 SER A O 1
ATOM 667 N N . THR A 1 87 ? -16.921 5.008 18.232 1.00 90.19 87 THR A N 1
ATOM 668 C CA . THR A 1 87 ? -17.016 3.720 17.522 1.00 90.19 87 THR A CA 1
ATOM 669 C C . THR A 1 87 ? -16.066 2.655 18.064 1.00 90.19 87 THR A C 1
ATOM 671 O O . THR A 1 87 ? -16.150 1.498 17.665 1.00 90.19 87 THR A O 1
ATOM 674 N N . LYS A 1 88 ? -15.191 2.994 19.022 1.00 87.25 88 LYS A N 1
ATOM 675 C CA . LYS A 1 88 ? -14.163 2.081 19.564 1.00 87.25 88 LYS A CA 1
ATOM 676 C C . LYS A 1 88 ? -14.733 0.765 20.099 1.00 87.25 88 LYS A C 1
ATOM 678 O O . LYS A 1 88 ? -14.186 -0.299 19.831 1.00 87.25 88 LYS A O 1
ATOM 683 N N . VAL A 1 89 ? -15.843 0.827 20.841 1.00 84.50 89 VAL A N 1
ATOM 684 C CA . VAL A 1 89 ? -16.503 -0.375 21.384 1.00 84.50 89 VAL A CA 1
ATOM 685 C C . VAL A 1 89 ? -17.110 -1.213 20.256 1.00 84.50 89 VAL A C 1
ATOM 687 O O . VAL A 1 89 ? -16.984 -2.431 20.260 1.00 84.50 89 VAL A O 1
ATOM 690 N N . MET A 1 90 ? -17.711 -0.567 19.256 1.00 91.31 90 MET A N 1
ATOM 691 C CA . MET A 1 90 ? -18.318 -1.242 18.103 1.00 91.31 90 MET A CA 1
ATOM 692 C C . MET A 1 90 ? -17.257 -1.931 17.236 1.00 91.31 90 MET A C 1
ATOM 694 O O . MET A 1 90 ? -17.420 -3.090 16.864 1.00 91.31 90 MET A O 1
ATOM 698 N N . LEU A 1 91 ? -16.129 -1.253 16.987 1.00 90.19 91 LEU A N 1
ATOM 699 C CA . LEU A 1 91 ? -14.952 -1.832 16.338 1.00 90.19 91 LEU A CA 1
ATOM 700 C C . LEU A 1 91 ? -14.486 -3.094 17.072 1.00 90.19 91 LEU A C 1
ATOM 702 O O . LEU A 1 91 ? -14.230 -4.111 16.432 1.00 90.19 91 LEU A O 1
ATOM 706 N N . HIS A 1 92 ? -14.428 -3.057 18.406 1.00 84.25 92 HIS A N 1
ATOM 707 C CA . HIS A 1 92 ? -14.044 -4.214 19.211 1.00 84.25 92 HIS A CA 1
ATOM 708 C C . HIS A 1 92 ? -15.036 -5.379 19.088 1.00 84.25 92 HIS A C 1
ATOM 710 O O . HIS A 1 92 ? -14.615 -6.501 18.805 1.00 84.25 92 HIS A O 1
ATOM 716 N N . LEU A 1 93 ? -16.338 -5.115 19.242 1.00 86.88 93 LEU A N 1
ATOM 717 C CA . LEU A 1 93 ? -17.386 -6.136 19.124 1.00 86.88 93 LEU A CA 1
ATOM 718 C C . LEU A 1 93 ? -17.347 -6.835 17.758 1.00 86.88 93 LEU A C 1
ATOM 720 O O . LEU A 1 93 ? -17.485 -8.053 17.680 1.00 86.88 93 LEU A O 1
ATOM 724 N N . ALA A 1 94 ? -17.085 -6.075 16.695 1.00 88.88 94 ALA A N 1
ATOM 725 C CA . ALA A 1 94 ? -16.979 -6.593 15.336 1.00 88.88 94 ALA A CA 1
ATOM 726 C C . ALA A 1 94 ? -15.567 -7.096 14.962 1.00 88.88 94 ALA A C 1
ATOM 728 O O . ALA A 1 94 ? -15.354 -7.524 13.828 1.00 88.88 94 ALA A O 1
ATOM 729 N N . LYS A 1 95 ? -14.589 -7.046 15.882 1.00 87.62 95 LYS A N 1
ATOM 730 C CA . LYS A 1 95 ? -13.169 -7.374 15.634 1.00 87.62 95 LYS A CA 1
ATOM 731 C C . LYS A 1 95 ? -12.585 -6.631 14.419 1.00 87.62 95 LYS A C 1
ATOM 733 O O . LYS A 1 95 ? -11.796 -7.184 13.649 1.00 87.62 95 LYS A O 1
ATOM 738 N N . LEU A 1 96 ? -12.979 -5.371 14.236 1.00 90.12 96 LEU A N 1
ATOM 739 C CA . LEU A 1 96 ? -12.582 -4.538 13.107 1.00 90.12 96 LEU A CA 1
ATOM 740 C C . LEU A 1 96 ? -11.369 -3.661 13.453 1.00 90.12 96 LEU A C 1
ATOM 742 O O . LEU A 1 96 ? -11.388 -2.973 14.472 1.00 90.12 96 LEU A O 1
ATOM 746 N N . PRO A 1 97 ? -10.341 -3.607 12.586 1.00 92.25 97 PRO A N 1
ATOM 747 C CA . PRO A 1 97 ? -9.257 -2.642 12.725 1.00 92.25 97 PRO A CA 1
ATOM 748 C C . PRO A 1 97 ? -9.698 -1.237 12.291 1.00 92.25 97 PRO A C 1
ATOM 750 O O . PRO A 1 97 ? -10.511 -1.092 11.364 1.00 92.25 97 PRO A O 1
ATOM 753 N N . THR A 1 98 ? -9.088 -0.229 12.915 1.00 93.25 98 THR A N 1
ATOM 754 C CA . THR A 1 98 ? -9.138 1.199 12.532 1.00 93.25 98 THR A CA 1
ATOM 755 C C . THR A 1 98 ? -8.570 1.430 11.128 1.00 93.25 98 THR A C 1
ATOM 757 O O . THR A 1 98 ? -7.797 0.601 10.623 1.00 93.25 98 THR A O 1
ATOM 760 N N . MET A 1 99 ? -8.878 2.560 10.483 1.00 94.94 99 MET A N 1
ATOM 761 C CA . MET A 1 99 ? -8.289 2.865 9.172 1.00 94.94 99 MET A CA 1
ATOM 762 C C . MET A 1 99 ? -6.780 3.079 9.279 1.00 94.94 99 MET A C 1
ATOM 764 O O . MET A 1 99 ? -6.041 2.619 8.407 1.00 94.94 99 MET A O 1
ATOM 768 N N . ARG A 1 100 ? -6.294 3.662 10.381 1.00 92.38 100 ARG A N 1
ATOM 769 C CA . ARG A 1 100 ? -4.853 3.740 10.681 1.00 92.38 100 ARG A CA 1
ATOM 770 C C . ARG A 1 100 ? -4.164 2.374 10.671 1.00 92.38 100 ARG A C 1
ATOM 772 O O . ARG A 1 100 ? -3.104 2.225 10.063 1.00 92.38 100 ARG A O 1
ATOM 779 N N . GLU A 1 101 ? -4.744 1.377 11.331 1.00 93.69 101 GLU A N 1
ATOM 780 C CA . GLU A 1 101 ? -4.182 0.021 11.355 1.00 93.69 101 GLU A CA 1
ATOM 781 C C . GLU A 1 101 ? -4.231 -0.633 9.977 1.00 93.69 101 GLU A C 1
ATOM 783 O O . GLU A 1 101 ? -3.255 -1.261 9.564 1.00 93.69 101 GLU A O 1
ATOM 788 N N . ARG A 1 102 ? -5.331 -0.453 9.236 1.00 94.56 102 ARG A N 1
ATOM 789 C CA . ARG A 1 102 ? -5.459 -0.956 7.860 1.00 94.56 102 ARG A CA 1
ATOM 790 C C . ARG A 1 102 ? -4.404 -0.351 6.940 1.00 94.56 102 ARG A C 1
ATOM 792 O O . ARG A 1 102 ? -3.795 -1.093 6.176 1.00 94.56 102 ARG A O 1
ATOM 799 N N . VAL A 1 103 ? -4.134 0.949 7.045 1.00 93.62 103 VAL A N 1
ATOM 800 C CA . VAL A 1 103 ? -3.075 1.616 6.273 1.00 93.62 103 VAL A CA 1
ATOM 801 C C . VAL A 1 103 ? -1.697 1.072 6.636 1.00 93.62 103 VAL A C 1
ATOM 803 O O . VAL A 1 103 ? -0.949 0.708 5.733 1.00 93.62 103 VAL A O 1
ATOM 806 N N . ALA A 1 104 ? -1.381 0.906 7.923 1.00 93.25 104 ALA A N 1
ATOM 807 C CA . ALA A 1 104 ? -0.113 0.298 8.335 1.00 93.25 104 ALA A CA 1
ATOM 808 C C . ALA A 1 104 ? 0.047 -1.137 7.792 1.00 93.25 104 ALA A C 1
ATOM 810 O O . ALA A 1 104 ? 1.134 -1.525 7.364 1.00 93.25 104 ALA A O 1
ATOM 811 N N . ILE A 1 105 ? -1.043 -1.915 7.765 1.00 94.25 105 ILE A N 1
ATOM 812 C CA . ILE A 1 105 ? -1.074 -3.249 7.151 1.00 94.25 105 ILE A CA 1
ATOM 813 C C . ILE A 1 105 ? -0.814 -3.171 5.649 1.00 94.25 105 ILE A C 1
ATOM 815 O O . ILE A 1 105 ? 0.016 -3.928 5.156 1.00 94.25 105 ILE A O 1
ATOM 819 N N . LEU A 1 106 ? -1.490 -2.275 4.929 1.00 93.69 106 LEU A N 1
ATOM 820 C CA . LEU A 1 106 ? -1.315 -2.107 3.485 1.00 93.69 106 LEU A CA 1
ATOM 821 C C . LEU A 1 106 ? 0.119 -1.698 3.133 1.00 93.69 106 LEU A C 1
ATOM 823 O O . LEU A 1 106 ? 0.720 -2.289 2.239 1.00 93.69 106 LEU A O 1
ATOM 827 N N . GLN A 1 107 ? 0.692 -0.747 3.872 1.00 92.81 107 GLN A N 1
ATOM 828 C CA . GLN A 1 107 ? 2.070 -0.288 3.688 1.00 92.81 107 GLN A CA 1
ATOM 829 C C . GLN A 1 107 ? 3.074 -1.425 3.930 1.00 92.81 107 GLN A C 1
ATOM 831 O O . GLN A 1 107 ? 3.936 -1.675 3.090 1.00 92.81 107 GLN A O 1
ATOM 836 N N . ALA A 1 108 ? 2.928 -2.175 5.026 1.00 92.81 108 ALA A N 1
ATOM 837 C CA . ALA A 1 108 ? 3.798 -3.315 5.317 1.00 92.81 108 ALA A CA 1
ATOM 838 C C . ALA A 1 108 ? 3.630 -4.458 4.304 1.00 92.81 108 ALA A C 1
ATOM 840 O O . ALA A 1 108 ? 4.607 -5.090 3.920 1.00 92.81 108 ALA A O 1
ATOM 841 N N . GLN A 1 109 ? 2.404 -4.722 3.846 1.00 92.81 109 GLN A N 1
ATOM 842 C CA . GLN A 1 109 ? 2.140 -5.720 2.810 1.00 92.81 109 GLN A CA 1
ATOM 843 C C . GLN A 1 109 ? 2.784 -5.344 1.478 1.00 92.81 109 GLN A C 1
ATOM 845 O O . GLN A 1 109 ? 3.303 -6.218 0.789 1.00 92.81 109 GLN A O 1
ATOM 850 N N . PHE A 1 110 ? 2.725 -4.068 1.101 1.00 92.12 110 PHE A N 1
ATOM 851 C CA . PHE A 1 110 ? 3.386 -3.570 -0.097 1.00 92.12 110 PHE A CA 1
ATOM 852 C C . PHE A 1 110 ? 4.899 -3.789 -0.015 1.00 92.12 110 PHE A C 1
ATOM 854 O O . PHE A 1 110 ? 5.467 -4.391 -0.922 1.00 92.12 110 PHE A O 1
ATOM 861 N N . LEU A 1 111 ? 5.527 -3.386 1.096 1.00 90.56 111 LEU A N 1
ATOM 862 C CA . LEU A 1 111 ? 6.960 -3.594 1.319 1.00 90.56 111 LEU A CA 1
ATOM 863 C C . LEU A 1 111 ? 7.328 -5.079 1.275 1.00 90.56 111 LEU A C 1
ATOM 865 O O . LEU A 1 111 ? 8.224 -5.461 0.527 1.00 90.56 111 LEU A O 1
ATOM 869 N N . PHE A 1 112 ? 6.586 -5.916 2.004 1.00 90.62 112 PHE A N 1
ATOM 870 C CA . PHE A 1 112 ? 6.793 -7.362 2.035 1.00 90.62 112 PHE A CA 1
ATOM 871 C C . PHE A 1 112 ? 6.746 -7.969 0.631 1.00 90.62 112 PHE A C 1
ATOM 873 O O . PHE A 1 112 ? 7.672 -8.664 0.217 1.00 90.62 112 PHE A O 1
ATOM 880 N N . ARG A 1 113 ? 5.691 -7.652 -0.132 1.00 89.19 113 ARG A N 1
ATOM 881 C CA . ARG A 1 113 ? 5.543 -8.142 -1.504 1.00 89.19 113 ARG A CA 1
ATOM 882 C C . ARG A 1 113 ? 6.672 -7.651 -2.387 1.00 89.19 113 ARG A C 1
ATOM 884 O O . ARG A 1 113 ? 7.243 -8.467 -3.082 1.00 89.19 113 ARG A O 1
ATOM 891 N N . SER A 1 114 ? 7.030 -6.369 -2.312 1.00 87.94 114 SER A N 1
ATOM 892 C CA . SER A 1 114 ? 8.071 -5.771 -3.155 1.00 87.94 114 SER A CA 1
ATOM 893 C C . SER A 1 114 ? 9.442 -6.445 -3.020 1.00 87.94 114 SER A C 1
ATOM 895 O O . SER A 1 114 ? 10.215 -6.433 -3.970 1.00 87.94 114 SER A O 1
ATOM 897 N N . LEU A 1 115 ? 9.711 -7.060 -1.864 1.00 86.06 115 LEU A N 1
ATOM 898 C CA . LEU A 1 115 ? 10.947 -7.786 -1.568 1.00 86.06 115 LEU A CA 1
ATOM 899 C C . LEU A 1 115 ? 10.850 -9.292 -1.841 1.00 86.06 115 LEU A C 1
ATOM 901 O O . LEU A 1 115 ? 11.871 -9.960 -1.901 1.00 86.06 115 LEU A O 1
ATOM 905 N N . SER A 1 116 ? 9.634 -9.817 -1.995 1.00 86.62 116 SER A N 1
ATOM 906 C CA . SER A 1 116 ? 9.364 -11.240 -2.250 1.00 86.62 116 SER A CA 1
ATOM 907 C C . SER A 1 116 ? 8.960 -11.502 -3.707 1.00 86.62 116 SER A C 1
ATOM 909 O O . SER A 1 116 ? 8.405 -12.555 -4.018 1.00 86.62 116 SER A O 1
ATOM 911 N N . LEU A 1 117 ? 9.133 -10.514 -4.589 1.00 88.69 117 LEU A N 1
ATOM 912 C CA . LEU A 1 117 ? 8.822 -10.656 -6.007 1.00 88.69 117 LEU A CA 1
ATOM 913 C C . LEU A 1 117 ? 9.897 -11.491 -6.719 1.00 88.69 117 LEU A C 1
ATOM 915 O O . LEU A 1 117 ? 11.062 -11.422 -6.333 1.00 88.69 117 LEU A O 1
ATOM 919 N N . PRO A 1 118 ? 9.535 -12.212 -7.795 1.00 89.62 118 PRO A N 1
ATOM 920 C CA . PRO A 1 118 ? 10.513 -12.843 -8.674 1.00 89.62 118 PRO A CA 1
ATOM 921 C C . PRO A 1 118 ? 11.492 -11.826 -9.271 1.00 89.62 118 PRO A C 1
ATOM 923 O O . PRO A 1 118 ? 11.110 -10.682 -9.560 1.00 89.62 118 PRO A O 1
ATOM 926 N N . GLU A 1 119 ? 12.720 -12.279 -9.536 1.00 89.69 119 GLU A N 1
ATOM 927 C CA . GLU A 1 119 ? 13.809 -11.430 -10.041 1.00 89.69 119 GLU A CA 1
ATOM 928 C C . GLU A 1 119 ? 13.515 -10.802 -11.414 1.00 89.69 119 GLU A C 1
ATOM 930 O O . GLU A 1 119 ? 14.034 -9.743 -11.774 1.00 89.69 119 GLU A O 1
ATOM 935 N N . ASP A 1 120 ? 12.609 -11.421 -12.168 1.00 91.12 120 ASP A N 1
ATOM 936 C CA . ASP A 1 120 ? 12.199 -10.974 -13.498 1.00 91.12 120 ASP A CA 1
ATOM 937 C C . ASP A 1 120 ? 11.173 -9.849 -13.489 1.00 91.12 120 ASP A C 1
ATOM 939 O O . ASP A 1 120 ? 10.896 -9.235 -14.522 1.00 91.12 120 ASP A O 1
ATOM 943 N N . THR A 1 121 ? 10.610 -9.530 -12.328 1.00 92.00 121 THR A N 1
ATOM 944 C CA . THR A 1 121 ? 9.665 -8.424 -12.241 1.00 92.00 121 THR A CA 1
ATOM 945 C C . THR A 1 121 ? 10.398 -7.090 -12.325 1.00 92.00 121 THR A C 1
ATOM 947 O O . THR A 1 121 ? 11.409 -6.855 -11.660 1.00 92.00 121 THR A O 1
ATOM 950 N N . LEU A 1 122 ? 9.845 -6.161 -13.110 1.00 91.19 122 LEU A N 1
ATOM 951 C CA . LEU A 1 122 ? 10.416 -4.822 -13.265 1.00 91.19 122 LEU A CA 1
ATOM 952 C C . LEU A 1 122 ? 10.626 -4.129 -11.910 1.00 91.19 122 LEU A C 1
ATOM 954 O O . LEU A 1 122 ? 11.652 -3.497 -11.692 1.00 91.19 122 LEU A O 1
ATOM 958 N N . LEU A 1 123 ? 9.677 -4.272 -10.980 1.00 90.12 123 LEU A N 1
ATOM 959 C CA . LEU A 1 123 ? 9.782 -3.656 -9.659 1.00 90.12 123 LEU A CA 1
ATOM 960 C C . LEU A 1 123 ? 10.951 -4.220 -8.838 1.00 90.12 123 LEU A C 1
ATOM 962 O O . LEU A 1 123 ? 11.607 -3.438 -8.154 1.00 90.12 123 LEU A O 1
ATOM 966 N N . TYR A 1 124 ? 11.232 -5.527 -8.920 1.00 91.12 124 TYR A N 1
ATOM 967 C CA . TYR A 1 124 ? 12.392 -6.125 -8.254 1.00 91.12 124 TYR A CA 1
ATOM 968 C C . TYR A 1 124 ? 13.692 -5.541 -8.807 1.00 91.12 124 TYR A C 1
ATOM 970 O O . TYR A 1 124 ? 14.507 -5.018 -8.049 1.00 91.12 124 TYR A O 1
ATOM 978 N N . ARG A 1 125 ? 13.835 -5.516 -10.139 1.00 91.50 125 ARG A N 1
ATOM 979 C CA . ARG A 1 125 ? 15.025 -4.960 -10.807 1.00 91.50 125 ARG A CA 1
ATOM 980 C C . ARG A 1 125 ? 15.227 -3.471 -10.517 1.00 91.50 125 ARG A C 1
ATOM 982 O O . ARG A 1 125 ? 16.357 -3.008 -10.428 1.00 91.50 125 ARG A O 1
ATOM 989 N N . LEU A 1 126 ? 14.143 -2.715 -10.332 1.00 90.25 126 LEU A N 1
ATOM 990 C CA . LEU A 1 126 ? 14.200 -1.290 -9.990 1.00 90.25 126 LEU A CA 1
ATOM 991 C C . LEU A 1 126 ? 14.386 -1.015 -8.490 1.00 90.25 126 LEU A C 1
ATOM 993 O O . LEU A 1 126 ? 14.681 0.124 -8.120 1.00 90.25 126 LEU A O 1
ATOM 997 N N . MET A 1 127 ? 14.225 -2.015 -7.619 1.00 89.00 127 MET A N 1
ATOM 998 C CA . MET A 1 127 ? 14.248 -1.833 -6.167 1.00 89.00 127 MET A CA 1
ATOM 999 C C . MET A 1 127 ? 15.541 -1.181 -5.646 1.00 89.00 127 MET A C 1
ATOM 1001 O O . MET A 1 127 ? 15.420 -0.229 -4.870 1.00 89.00 127 MET A O 1
ATOM 1005 N N . PRO A 1 128 ? 16.754 -1.578 -6.090 1.00 88.12 128 PRO A N 1
ATOM 1006 C CA . PRO A 1 128 ? 17.995 -0.941 -5.641 1.00 88.12 128 PRO A CA 1
ATOM 1007 C C . PRO A 1 128 ? 18.031 0.559 -5.958 1.00 88.12 128 PRO A C 1
ATOM 1009 O O . PRO A 1 128 ? 18.439 1.374 -5.131 1.00 88.12 128 PRO A O 1
ATOM 1012 N N . HIS A 1 129 ? 17.516 0.947 -7.127 1.00 87.62 129 HIS A N 1
ATOM 1013 C CA . HIS A 1 129 ? 17.453 2.347 -7.540 1.00 87.62 129 HIS A CA 1
ATOM 1014 C C . HIS A 1 129 ? 16.421 3.136 -6.727 1.00 87.62 129 HIS A C 1
ATOM 1016 O O . HIS A 1 129 ? 16.700 4.248 -6.278 1.00 87.62 129 HIS A O 1
ATOM 1022 N N . ILE A 1 130 ? 15.242 2.556 -6.481 1.00 87.31 130 ILE A N 1
ATOM 1023 C CA . ILE A 1 130 ? 14.193 3.195 -5.674 1.00 87.31 130 ILE A CA 1
ATOM 1024 C C . ILE A 1 130 ? 14.658 3.380 -4.222 1.00 87.31 130 ILE A C 1
ATOM 1026 O O . ILE A 1 130 ? 14.388 4.416 -3.610 1.00 87.31 130 ILE A O 1
ATOM 1030 N N . GLN A 1 131 ? 15.373 2.398 -3.667 1.00 85.62 131 GLN A N 1
ATOM 1031 C CA . GLN A 1 131 ? 15.900 2.461 -2.306 1.00 85.62 131 GLN A CA 1
ATOM 1032 C C . GLN A 1 131 ? 17.008 3.505 -2.154 1.00 85.62 131 GLN A C 1
ATOM 1034 O O . GLN A 1 131 ? 17.083 4.121 -1.095 1.00 85.62 131 GLN A O 1
ATOM 1039 N N . TYR A 1 132 ? 17.816 3.751 -3.189 1.00 79.38 132 TYR A N 1
ATOM 1040 C CA . TYR A 1 132 ? 18.932 4.704 -3.146 1.00 79.38 132 TYR A CA 1
ATOM 1041 C C . TYR A 1 132 ? 18.550 6.145 -3.550 1.00 79.38 132 TYR A C 1
ATOM 1043 O O . TYR A 1 132 ? 19.290 7.088 -3.278 1.00 79.38 132 TYR A O 1
ATOM 1051 N N . THR A 1 133 ? 17.383 6.355 -4.168 1.00 76.44 133 THR A N 1
ATOM 1052 C CA . THR A 1 133 ? 16.969 7.682 -4.660 1.00 76.44 133 THR A CA 1
ATOM 1053 C C . THR A 1 133 ? 16.684 8.675 -3.519 1.00 76.44 133 THR A C 1
ATOM 1055 O O . THR A 1 133 ? 15.987 8.369 -2.546 1.00 76.44 133 THR A O 1
ATOM 1058 N N . ARG A 1 134 ? 17.187 9.912 -3.665 1.00 56.84 134 ARG A N 1
ATOM 1059 C CA . ARG A 1 134 ? 17.026 11.026 -2.712 1.00 56.84 134 ARG A CA 1
ATOM 1060 C C . ARG A 1 134 ? 15.534 11.298 -2.457 1.00 56.84 134 ARG A C 1
ATOM 1062 O O . ARG A 1 134 ? 14.770 11.528 -3.387 1.00 56.84 134 ARG A O 1
ATOM 1069 N N . GLY A 1 135 ? 15.109 11.262 -1.191 1.00 64.75 135 GLY A N 1
ATOM 1070 C CA . GLY A 1 135 ? 13.689 11.375 -0.814 1.00 64.75 135 GLY A CA 1
ATOM 1071 C C . GLY A 1 135 ? 12.976 10.040 -0.561 1.00 64.75 135 GLY A C 1
ATOM 1072 O O . GLY A 1 135 ? 11.750 10.034 -0.472 1.00 64.75 135 GLY A O 1
ATOM 1073 N N . HIS A 1 136 ? 13.739 8.946 -0.436 1.00 70.75 136 HIS A N 1
ATOM 1074 C CA . HIS A 1 136 ? 13.399 7.593 0.026 1.00 70.75 136 HIS A CA 1
ATOM 1075 C C . HIS A 1 136 ? 11.943 7.371 0.495 1.00 70.75 136 HIS A C 1
ATOM 1077 O O . HIS A 1 136 ? 11.661 7.199 1.683 1.00 70.75 136 HIS A O 1
ATOM 1083 N N . GLN A 1 137 ? 10.991 7.319 -0.439 1.00 81.44 137 GLN A N 1
ATOM 1084 C CA . GLN A 1 137 ? 9.590 7.013 -0.114 1.00 81.44 137 GLN A CA 1
ATOM 1085 C C . GLN A 1 137 ? 9.461 5.606 0.461 1.00 81.44 137 GLN A C 1
ATOM 1087 O O . GLN A 1 137 ? 8.723 5.379 1.416 1.00 81.44 137 GLN A O 1
ATOM 1092 N N . TRP A 1 138 ? 10.291 4.693 -0.043 1.00 85.31 138 TRP A N 1
ATOM 1093 C CA . TRP A 1 138 ? 10.480 3.373 0.537 1.00 85.31 138 TRP A CA 1
ATOM 1094 C C . TRP A 1 138 ? 10.900 3.446 2.016 1.00 85.31 138 TRP A C 1
ATOM 1096 O O . TRP A 1 138 ? 10.319 2.764 2.856 1.00 85.31 138 TRP A O 1
ATOM 1106 N N . TYR A 1 139 ? 11.838 4.333 2.370 1.00 86.50 139 TYR A N 1
ATOM 1107 C CA . TYR A 1 139 ? 12.248 4.540 3.765 1.00 86.50 139 TYR A CA 1
ATOM 1108 C C . TYR A 1 139 ? 11.117 5.112 4.622 1.00 86.50 139 TYR A C 1
ATOM 1110 O O . TYR A 1 139 ? 10.933 4.684 5.757 1.00 86.50 139 TYR A O 1
ATOM 1118 N N . LYS A 1 140 ? 10.308 6.044 4.102 1.00 86.94 140 LYS A N 1
ATOM 1119 C CA . LYS A 1 140 ? 9.128 6.530 4.840 1.00 86.94 140 LYS A CA 1
ATOM 1120 C C . LYS A 1 140 ? 8.154 5.392 5.141 1.00 86.94 140 LYS A C 1
ATOM 1122 O O . LYS A 1 140 ? 7.702 5.262 6.278 1.00 86.94 140 LYS A O 1
ATOM 1127 N N . LEU A 1 141 ? 7.892 4.531 4.157 1.00 88.38 141 LEU A N 1
ATOM 1128 C CA . LEU A 1 141 ? 7.057 3.343 4.333 1.00 88.38 141 LEU A CA 1
ATOM 1129 C C . LEU A 1 141 ? 7.674 2.355 5.338 1.00 88.38 141 LEU A C 1
ATOM 1131 O O . LEU A 1 141 ? 6.952 1.779 6.156 1.00 88.38 141 LEU A O 1
ATOM 1135 N N . SER A 1 142 ? 8.998 2.185 5.344 1.00 86.44 142 SER A N 1
ATOM 1136 C CA . SER A 1 142 ? 9.676 1.277 6.280 1.00 86.44 142 SER A CA 1
ATOM 1137 C C . SER A 1 142 ? 9.682 1.785 7.729 1.00 86.44 142 SER A C 1
ATOM 1139 O O . SER A 1 142 ? 9.916 1.023 8.666 1.00 86.44 142 SER A O 1
ATOM 1141 N N . LYS A 1 143 ? 9.344 3.057 7.977 1.00 86.94 143 LYS A N 1
ATOM 1142 C CA . LYS A 1 143 ? 9.173 3.593 9.342 1.00 86.94 143 LYS A CA 1
ATOM 1143 C C . LYS A 1 143 ? 7.800 3.334 9.958 1.00 86.94 143 LYS A C 1
ATOM 1145 O O . LYS A 1 143 ? 7.572 3.730 11.109 1.00 86.94 143 LYS A O 1
ATOM 1150 N N . THR A 1 144 ? 6.902 2.668 9.242 1.00 88.56 144 THR A N 1
ATOM 1151 C CA . THR A 1 144 ? 5.553 2.358 9.722 1.00 88.56 144 THR A CA 1
ATOM 1152 C C . THR A 1 144 ? 5.573 1.390 10.907 1.00 88.56 144 THR A C 1
ATOM 1154 O O . THR A 1 144 ? 6.479 0.572 11.065 1.00 88.56 144 THR A O 1
ATOM 1157 N N . ALA A 1 145 ? 4.572 1.505 11.785 1.00 86.62 145 ALA A N 1
ATOM 1158 C CA . ALA A 1 145 ? 4.558 0.801 13.070 1.00 86.62 145 ALA A CA 1
ATOM 1159 C C . ALA A 1 145 ? 4.590 -0.728 12.923 1.00 86.62 145 ALA A C 1
ATOM 1161 O O . ALA A 1 145 ? 5.282 -1.393 13.686 1.00 86.62 145 ALA A O 1
ATOM 1162 N N . LEU A 1 146 ? 3.875 -1.276 11.936 1.00 92.50 146 LEU A N 1
ATOM 1163 C CA . LEU A 1 146 ? 3.875 -2.713 11.673 1.00 92.50 146 LEU A CA 1
ATOM 1164 C C . LEU A 1 146 ? 5.198 -3.179 11.050 1.00 92.50 146 LEU A C 1
ATOM 1166 O O . LEU A 1 146 ? 5.696 -4.232 11.431 1.00 92.50 146 LEU A O 1
ATOM 1170 N N . TRP A 1 147 ? 5.780 -2.407 10.125 1.00 91.88 147 TRP A N 1
ATOM 1171 C CA . TRP A 1 147 ? 7.035 -2.792 9.472 1.00 91.88 147 TRP A CA 1
ATOM 1172 C C . TRP A 1 147 ? 8.208 -2.862 10.451 1.00 91.88 147 TRP A C 1
ATOM 1174 O O . TRP A 1 147 ? 9.031 -3.762 10.362 1.00 91.88 147 TRP A O 1
ATOM 1184 N N . LYS A 1 148 ? 8.237 -1.978 11.453 1.00 89.94 148 LYS A N 1
ATOM 1185 C CA . LYS A 1 148 ? 9.240 -2.003 12.532 1.00 89.94 148 LYS A CA 1
ATOM 1186 C C . LYS A 1 148 ? 9.240 -3.286 13.373 1.00 89.94 148 LYS A C 1
ATOM 1188 O O . LYS A 1 148 ? 10.200 -3.513 14.097 1.00 89.94 148 LYS A O 1
ATOM 1193 N N . LEU A 1 149 ? 8.173 -4.086 13.320 1.00 90.06 149 LEU A N 1
ATOM 1194 C CA . LEU A 1 149 ? 8.087 -5.375 14.014 1.00 90.06 149 LEU A CA 1
ATOM 1195 C C . LEU A 1 149 ? 8.620 -6.541 13.170 1.00 90.06 149 LEU A C 1
ATOM 1197 O O . LEU A 1 149 ? 8.644 -7.671 13.655 1.00 90.06 149 LEU A O 1
ATOM 1201 N N . MET A 1 150 ? 8.980 -6.294 11.909 1.00 87.88 150 MET A N 1
ATOM 1202 C CA . MET A 1 150 ? 9.520 -7.320 11.023 1.00 87.88 150 MET A CA 1
ATOM 1203 C C . MET A 1 150 ? 10.976 -7.633 11.392 1.00 87.88 150 MET A C 1
ATOM 1205 O O . MET A 1 150 ? 11.705 -6.724 11.800 1.00 87.88 150 MET A O 1
ATOM 1209 N N . PRO A 1 151 ? 11.414 -8.897 11.256 1.00 82.94 151 PRO A N 1
ATOM 1210 C CA . PRO A 1 151 ? 12.811 -9.260 11.455 1.00 82.94 151 PRO A CA 1
ATOM 1211 C C . PRO A 1 151 ? 13.721 -8.526 10.452 1.00 82.94 151 PRO A C 1
ATOM 1213 O O . PRO A 1 151 ? 13.282 -8.209 9.343 1.00 82.94 151 PRO A O 1
ATOM 1216 N N . PRO A 1 152 ? 14.990 -8.263 10.817 1.00 72.31 152 PRO A N 1
ATOM 1217 C CA . PRO A 1 152 ? 15.943 -7.573 9.945 1.00 72.31 152 PRO A CA 1
ATOM 1218 C C . PRO A 1 152 ? 16.263 -8.378 8.677 1.00 72.31 152 PRO A C 1
ATOM 1220 O O . PRO A 1 152 ? 16.503 -7.792 7.622 1.00 72.31 152 PRO A O 1
ATOM 1223 N N . THR A 1 153 ? 16.203 -9.709 8.761 1.00 74.75 153 THR A N 1
ATOM 1224 C CA . THR A 1 153 ? 16.407 -10.618 7.632 1.00 74.75 153 THR A CA 1
ATOM 1225 C C . THR A 1 153 ? 15.057 -11.029 7.053 1.00 74.75 153 THR A C 1
ATOM 1227 O O . THR A 1 153 ? 14.363 -11.892 7.585 1.00 74.75 153 THR A O 1
ATOM 1230 N N . ILE A 1 154 ? 14.665 -10.402 5.944 1.00 69.69 154 ILE A N 1
ATOM 1231 C CA . ILE A 1 154 ? 13.371 -10.670 5.289 1.00 69.69 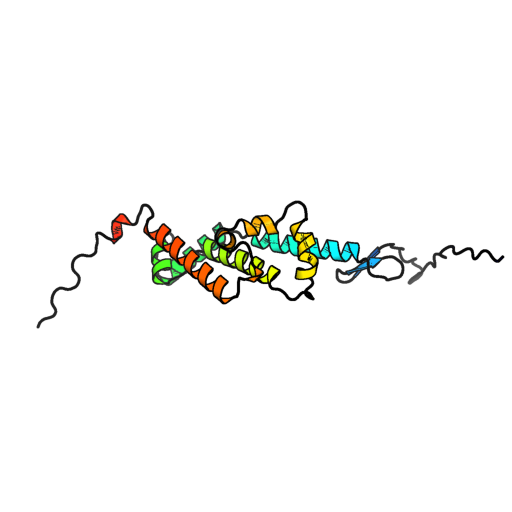154 ILE A CA 1
ATOM 1232 C C . ILE A 1 154 ? 13.382 -12.003 4.528 1.00 69.69 154 ILE A C 1
ATOM 1234 O O . ILE A 1 154 ? 12.321 -12.580 4.320 1.00 69.69 154 ILE A O 1
ATOM 1238 N N . ALA A 1 155 ? 14.564 -12.540 4.206 1.00 67.44 155 ALA A N 1
ATOM 1239 C CA . ALA A 1 155 ? 14.717 -13.854 3.577 1.00 67.44 155 ALA A CA 1
ATOM 1240 C C . ALA A 1 155 ? 14.115 -15.004 4.412 1.00 67.44 155 ALA A C 1
ATOM 1242 O O . ALA A 1 155 ? 13.711 -16.020 3.857 1.00 67.44 155 ALA A O 1
ATOM 1243 N N . GLU A 1 156 ? 14.004 -14.831 5.732 1.00 66.62 156 GLU A N 1
ATOM 1244 C CA . GLU A 1 156 ? 13.398 -15.812 6.643 1.00 66.62 156 GLU A CA 1
ATOM 1245 C C . GLU A 1 156 ? 11.889 -15.594 6.844 1.00 66.62 156 GLU A C 1
ATOM 1247 O O . GLU A 1 156 ? 11.200 -16.428 7.437 1.00 66.62 156 GLU A O 1
ATOM 1252 N N . LEU A 1 157 ? 11.349 -14.461 6.382 1.00 78.31 157 LEU A N 1
ATOM 1253 C CA . LEU A 1 157 ? 9.964 -14.090 6.626 1.00 78.31 157 LEU A CA 1
ATOM 1254 C C . LEU A 1 157 ? 9.059 -14.640 5.522 1.00 78.31 157 LEU A C 1
ATOM 1256 O O . LEU A 1 157 ? 8.898 -14.043 4.462 1.00 78.31 157 LEU A O 1
ATOM 1260 N N . ASP A 1 158 ? 8.392 -15.755 5.798 1.00 85.81 158 ASP A N 1
ATOM 1261 C CA . ASP A 1 158 ? 7.366 -16.289 4.910 1.00 85.81 158 ASP A CA 1
ATOM 1262 C C . ASP A 1 158 ? 5.992 -15.608 5.122 1.00 85.81 158 ASP A C 1
ATOM 1264 O O . ASP A 1 158 ? 5.750 -14.813 6.042 1.00 85.81 158 ASP A O 1
ATOM 1268 N N . THR A 1 159 ? 5.020 -15.958 4.273 1.00 86.88 159 THR A N 1
ATOM 1269 C CA . THR A 1 159 ? 3.647 -15.427 4.382 1.00 86.88 159 THR A CA 1
ATOM 1270 C C . THR A 1 159 ? 2.995 -15.799 5.726 1.00 86.88 159 THR A C 1
ATOM 1272 O O . THR A 1 159 ? 2.115 -15.086 6.223 1.00 86.88 159 THR A O 1
ATOM 1275 N N . ARG A 1 160 ? 3.386 -16.921 6.350 1.00 90.12 160 ARG A N 1
ATOM 1276 C CA . ARG A 1 160 ? 2.901 -17.328 7.677 1.00 90.12 160 ARG A CA 1
ATOM 1277 C C . ARG A 1 160 ? 3.452 -16.414 8.773 1.00 90.12 160 ARG A C 1
ATOM 1279 O O . ARG A 1 160 ? 2.656 -15.927 9.579 1.00 90.12 160 ARG A O 1
ATOM 1286 N N . GLY A 1 161 ? 4.747 -16.120 8.757 1.00 90.19 161 GLY A N 1
ATOM 1287 C CA . GLY A 1 161 ? 5.416 -15.197 9.667 1.00 90.19 161 GLY A CA 1
ATOM 1288 C C . GLY A 1 161 ? 4.818 -13.797 9.589 1.00 90.19 161 GLY A C 1
ATOM 1289 O O . GLY A 1 161 ? 4.415 -13.242 10.615 1.00 90.19 161 GLY A O 1
ATOM 1290 N N . PHE A 1 162 ? 4.606 -13.272 8.377 1.00 91.06 162 PHE A N 1
ATOM 1291 C CA . PHE A 1 162 ? 3.936 -11.980 8.195 1.00 91.06 162 PHE A CA 1
ATOM 1292 C C . PHE A 1 162 ? 2.532 -11.963 8.826 1.00 91.06 162 PHE A C 1
ATOM 1294 O O . PHE A 1 162 ? 2.161 -11.017 9.528 1.00 91.06 162 PHE A O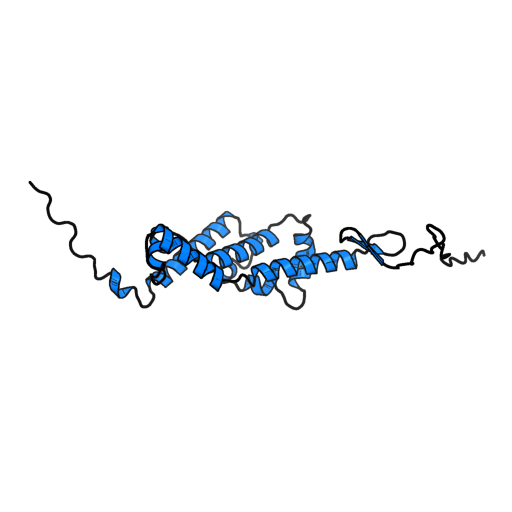 1
ATOM 1301 N N . ARG A 1 163 ? 1.736 -13.027 8.628 1.00 92.25 163 ARG A N 1
ATOM 1302 C CA . ARG A 1 163 ? 0.398 -13.156 9.237 1.00 92.25 163 ARG A CA 1
ATOM 1303 C C . ARG A 1 163 ? 0.459 -13.206 10.764 1.00 92.25 163 ARG A C 1
ATOM 1305 O O . ARG A 1 163 ? -0.384 -12.586 11.414 1.00 92.25 163 ARG A O 1
ATOM 1312 N N . ALA A 1 164 ? 1.444 -13.898 11.334 1.00 93.00 164 ALA A N 1
ATOM 1313 C CA . ALA A 1 164 ? 1.639 -13.967 12.778 1.00 93.00 164 ALA A CA 1
ATOM 1314 C C . ALA A 1 164 ? 1.999 -12.594 13.368 1.00 93.00 164 ALA A C 1
ATOM 1316 O O . ALA A 1 164 ? 1.380 -12.170 14.346 1.00 93.00 164 ALA A O 1
ATOM 1317 N N . ILE A 1 165 ? 2.925 -11.860 12.743 1.00 93.62 165 ILE A N 1
ATOM 1318 C CA . ILE A 1 165 ? 3.318 -10.511 13.179 1.00 93.62 165 ILE A CA 1
ATOM 1319 C C . ILE A 1 165 ? 2.142 -9.539 13.047 1.00 93.62 165 ILE A C 1
ATOM 1321 O O . ILE A 1 165 ? 1.833 -8.818 13.994 1.00 93.62 165 ILE A O 1
ATOM 1325 N N . LYS A 1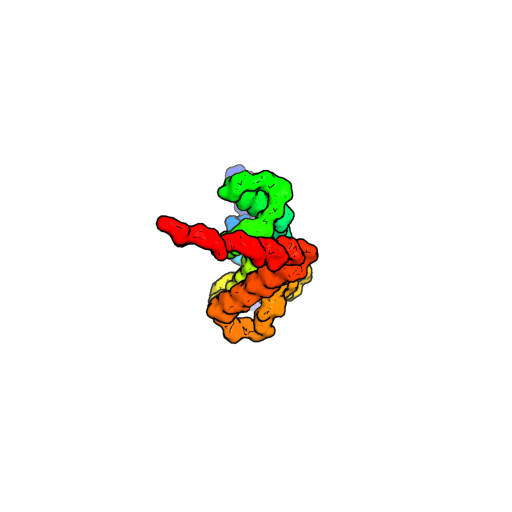 166 ? 1.409 -9.576 11.926 1.00 94.19 166 LYS A N 1
ATOM 1326 C CA . LYS A 1 166 ? 0.172 -8.800 11.741 1.00 94.19 166 LYS A CA 1
ATOM 1327 C C . LYS A 1 166 ? -0.844 -9.074 12.855 1.00 94.19 166 LYS A C 1
ATOM 1329 O O . LYS A 1 166 ? -1.439 -8.134 13.379 1.00 94.19 166 LYS A O 1
ATOM 1334 N N . LYS A 1 167 ? -1.054 -10.345 13.221 1.00 93.44 167 LYS A N 1
ATOM 1335 C CA . LYS A 1 167 ? -1.978 -10.730 14.299 1.00 93.44 167 LYS A CA 1
ATOM 1336 C C . LYS A 1 167 ? -1.521 -10.170 15.648 1.00 93.44 167 LYS A C 1
ATOM 1338 O O . LYS A 1 167 ? -2.338 -9.583 16.352 1.00 93.44 167 LYS A O 1
ATOM 1343 N N . LYS A 1 168 ? -0.230 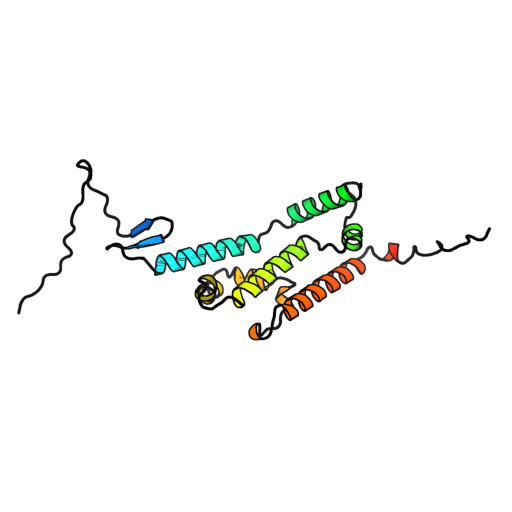-10.298 15.976 1.00 93.38 168 LYS A N 1
ATOM 1344 C CA . LYS A 1 168 ? 0.362 -9.733 17.202 1.00 93.38 168 LYS A CA 1
ATOM 1345 C C . LYS A 1 168 ? 0.203 -8.212 17.256 1.00 93.38 168 LYS A C 1
ATOM 1347 O O . LYS A 1 168 ? -0.263 -7.691 18.259 1.00 93.38 168 LYS A O 1
ATOM 1352 N N . PHE A 1 169 ? 0.497 -7.512 16.162 1.00 94.50 169 PHE A N 1
ATOM 1353 C CA . PHE A 1 169 ? 0.338 -6.058 16.056 1.00 94.50 169 PHE A CA 1
ATOM 1354 C C . PHE A 1 169 ? -1.093 -5.593 16.359 1.00 94.50 169 PHE A C 1
ATOM 1356 O O . PHE A 1 169 ? -1.286 -4.685 17.166 1.00 94.50 169 PHE A O 1
ATOM 1363 N N . LEU A 1 170 ? -2.095 -6.233 15.745 1.00 91.75 170 LEU A N 1
ATOM 1364 C CA . LEU A 1 170 ? -3.503 -5.906 15.990 1.00 91.75 170 LEU A CA 1
ATOM 1365 C C . LEU A 1 170 ? -3.912 -6.187 17.440 1.00 91.75 170 LEU A C 1
ATOM 1367 O O . LEU A 1 170 ? -4.615 -5.381 18.043 1.00 91.75 170 LEU A O 1
ATOM 1371 N N . HIS A 1 171 ? -3.440 -7.298 18.012 1.00 89.75 171 HIS A N 1
ATOM 1372 C CA . HIS A 1 171 ? -3.709 -7.641 19.407 1.00 89.75 171 HIS A CA 1
ATOM 1373 C C . HIS A 1 171 ? -3.134 -6.599 20.372 1.00 89.75 171 HIS A C 1
ATOM 1375 O O . HIS A 1 171 ? -3.861 -6.053 21.196 1.00 89.75 171 HIS A O 1
ATOM 1381 N N . SER A 1 172 ? -1.855 -6.249 20.222 1.00 89.56 172 SER A N 1
ATOM 1382 C CA . SER A 1 172 ? -1.201 -5.268 21.092 1.00 89.56 172 SER A CA 1
ATOM 1383 C C . SER A 1 172 ? -1.807 -3.870 20.971 1.00 89.56 172 SER A C 1
ATOM 1385 O O . SER A 1 172 ? -1.873 -3.133 21.954 1.00 89.56 172 SER A O 1
ATOM 1387 N N . ASN A 1 173 ? -2.261 -3.469 19.782 1.00 88.00 173 ASN A N 1
ATOM 1388 C CA . ASN A 1 173 ? -2.961 -2.195 19.633 1.00 88.00 173 ASN A CA 1
ATOM 1389 C C . ASN A 1 173 ? -4.334 -2.216 20.303 1.00 88.00 173 ASN A C 1
ATOM 1391 O O . ASN A 1 173 ? -4.705 -1.228 20.937 1.00 88.00 173 ASN A O 1
ATOM 1395 N N . LEU A 1 174 ? -5.063 -3.329 20.203 1.00 82.81 174 LEU A N 1
ATOM 1396 C CA . LEU A 1 174 ? -6.332 -3.500 20.898 1.00 82.81 174 LEU A CA 1
ATOM 1397 C C . LEU A 1 174 ? -6.144 -3.398 22.418 1.00 82.81 174 LEU A C 1
ATOM 1399 O O . LEU A 1 174 ? -6.862 -2.642 23.069 1.00 82.81 174 LEU A O 1
ATOM 1403 N N . GLU A 1 175 ? -5.140 -4.074 22.978 1.00 82.75 175 GLU A N 1
ATOM 1404 C CA . GLU A 1 175 ? -4.808 -3.989 24.407 1.00 82.75 175 GLU A CA 1
ATOM 1405 C C . GLU A 1 175 ? -4.487 -2.553 24.838 1.00 82.75 175 GLU A C 1
ATOM 1407 O O . GLU A 1 175 ? -5.005 -2.083 25.849 1.00 82.75 175 GLU A O 1
ATOM 1412 N N . LYS A 1 176 ? -3.716 -1.802 24.040 1.00 82.44 176 LYS A N 1
ATOM 1413 C CA . LYS A 1 176 ? -3.441 -0.377 24.305 1.00 82.44 176 LYS A CA 1
ATOM 1414 C C . LYS A 1 176 ? -4.707 0.477 24.294 1.00 82.44 176 LYS A C 1
ATOM 1416 O O . LYS A 1 176 ? -4.831 1.399 25.099 1.00 82.44 176 LYS A O 1
ATOM 1421 N N . GLN A 1 177 ? -5.650 0.195 23.394 1.00 74.44 177 GLN A N 1
ATOM 1422 C CA . GLN A 1 177 ? -6.936 0.896 23.372 1.00 74.44 177 GLN A CA 1
ATOM 1423 C C . GLN A 1 177 ? -7.777 0.569 24.612 1.00 74.44 177 GLN A C 1
ATOM 1425 O O . GLN A 1 177 ? -8.411 1.472 25.161 1.00 74.44 177 GLN A O 1
ATOM 1430 N N . ILE A 1 178 ? -7.728 -0.682 25.082 1.00 70.12 178 ILE A N 1
ATOM 1431 C CA . ILE A 1 178 ? -8.376 -1.129 26.321 1.00 70.12 178 ILE A CA 1
ATOM 1432 C C . ILE A 1 178 ? -7.697 -0.524 27.552 1.00 70.12 178 ILE A C 1
ATOM 1434 O O . ILE A 1 178 ? -8.375 -0.206 28.508 1.00 70.12 178 ILE A O 1
ATOM 1438 N N . GLN A 1 179 ? -6.387 -0.316 27.579 1.00 69.62 179 GLN A N 1
ATOM 1439 C CA . GLN A 1 179 ? -5.706 0.275 28.742 1.00 69.62 179 GLN A CA 1
ATOM 1440 C C . GLN A 1 179 ? -5.755 1.814 28.764 1.00 69.62 179 GLN A C 1
ATOM 1442 O O . GLN A 1 179 ? -5.362 2.440 29.747 1.00 69.62 179 GLN A O 1
ATOM 1447 N N . GLY A 1 180 ? -6.260 2.444 27.698 1.00 65.62 180 GLY A N 1
ATOM 1448 C CA . GLY A 1 180 ? -6.417 3.894 27.606 1.00 65.62 180 GLY A CA 1
ATOM 1449 C C . GLY A 1 180 ? -7.385 4.473 28.648 1.00 65.62 180 GLY A C 1
ATOM 1450 O O . GLY A 1 180 ? -8.255 3.781 29.166 1.00 65.62 180 GLY A O 1
ATOM 1451 N N . LYS A 1 181 ? -7.259 5.785 28.905 1.00 57.25 181 LYS A N 1
ATOM 1452 C CA . LYS A 1 181 ? -7.865 6.570 30.010 1.00 57.25 181 LYS A CA 1
ATOM 1453 C C . LYS A 1 181 ? -9.363 6.345 30.331 1.00 57.25 181 LYS A C 1
ATOM 1455 O O . LYS A 1 181 ? -9.791 6.737 31.409 1.00 57.25 181 LYS A O 1
ATOM 1460 N N . ASN A 1 182 ? -10.145 5.694 29.465 1.00 55.09 182 ASN A N 1
ATOM 1461 C CA . ASN A 1 182 ? -11.594 5.503 29.624 1.00 55.09 182 ASN A CA 1
ATOM 1462 C C . ASN A 1 182 ? -12.012 4.082 30.059 1.00 55.09 182 ASN A C 1
ATOM 1464 O O . ASN A 1 182 ? -13.202 3.821 30.223 1.00 55.09 182 ASN A O 1
ATOM 1468 N N . SER A 1 183 ? -11.080 3.146 30.247 1.00 52.34 183 SER A N 1
ATOM 1469 C CA . SER A 1 183 ? -11.414 1.743 30.545 1.00 52.34 183 SER A CA 1
ATOM 1470 C C . SER A 1 183 ? -11.777 1.437 31.989 1.00 52.34 183 SER A C 1
ATOM 1472 O O . SER A 1 183 ? -12.320 0.369 32.281 1.00 52.34 183 SER A O 1
ATOM 1474 N N . ARG A 1 184 ? -11.576 2.402 32.890 1.00 49.22 184 ARG A N 1
ATOM 1475 C CA . ARG A 1 184 ? -11.999 2.286 34.291 1.00 49.22 184 ARG A CA 1
ATOM 1476 C C . ARG A 1 184 ? -13.524 2.237 34.469 1.00 49.22 184 ARG A C 1
ATOM 1478 O O . ARG A 1 184 ? -13.979 1.934 35.563 1.00 49.22 184 ARG A O 1
ATOM 1485 N N . LEU A 1 185 ? -14.313 2.501 33.421 1.00 50.47 185 LEU A N 1
ATOM 1486 C CA . LEU A 1 185 ? -15.779 2.559 33.514 1.00 50.47 185 LEU A CA 1
ATOM 1487 C C . LEU A 1 185 ? -16.506 1.260 33.131 1.00 50.47 185 LEU A C 1
ATOM 1489 O O . LEU A 1 185 ? -17.681 1.125 33.458 1.00 50.47 185 LEU A O 1
ATOM 1493 N N . LEU A 1 186 ? -15.846 0.309 32.455 1.00 46.28 186 LEU A N 1
ATOM 1494 C CA . LEU A 1 186 ? -16.500 -0.939 32.025 1.00 46.28 186 LEU A CA 1
ATOM 1495 C C . LEU A 1 186 ? -16.141 -2.157 32.883 1.00 46.28 186 LEU A C 1
ATOM 1497 O O . LEU A 1 186 ? -16.948 -3.081 32.964 1.00 46.28 186 LEU A O 1
ATOM 1501 N N . SER A 1 187 ? -14.986 -2.169 33.560 1.00 47.31 187 SER A N 1
ATOM 1502 C CA . SER A 1 187 ? -14.656 -3.267 34.489 1.00 47.31 187 SER A CA 1
ATOM 1503 C C . SER A 1 187 ? -15.453 -3.201 35.798 1.00 47.31 187 SER A C 1
ATOM 1505 O O . SER A 1 187 ? -15.665 -4.228 36.431 1.00 47.31 187 SER A O 1
ATOM 1507 N N . SER A 1 188 ? -15.966 -2.021 36.165 1.00 44.81 188 SER A N 1
ATOM 1508 C CA . SER A 1 188 ? -16.737 -1.783 37.393 1.00 44.81 188 SER A CA 1
ATOM 1509 C C . SER A 1 188 ? -18.252 -1.990 37.250 1.00 44.81 188 SER A C 1
ATOM 1511 O O . SER A 1 188 ? -18.970 -1.885 38.239 1.00 44.81 188 SER A O 1
ATOM 1513 N N . ARG A 1 189 ? -18.765 -2.299 36.046 1.00 44.47 189 ARG A N 1
ATOM 1514 C CA . ARG A 1 189 ? -20.207 -2.502 35.782 1.00 44.47 189 ARG A CA 1
ATOM 1515 C C . ARG A 1 189 ? -20.592 -3.932 35.387 1.00 44.47 189 ARG A C 1
ATOM 1517 O O . ARG A 1 189 ? -21.588 -4.130 34.699 1.00 44.47 189 ARG A O 1
ATOM 1524 N N . ARG A 1 190 ? -19.844 -4.943 35.835 1.00 52.69 190 ARG A N 1
ATOM 1525 C CA . ARG A 1 190 ? -20.407 -6.297 35.967 1.00 52.69 190 ARG A CA 1
ATOM 1526 C C . ARG A 1 190 ? -20.656 -6.607 37.435 1.00 52.69 190 ARG A C 1
ATOM 1528 O O . ARG A 1 190 ? -19.811 -7.225 38.075 1.00 52.69 190 ARG A O 1
ATOM 1535 N N . PRO A 1 191 ? -21.820 -6.209 37.953 1.00 45.16 191 PRO A N 1
ATOM 1536 C CA . PRO A 1 191 ? -22.462 -7.100 38.899 1.00 45.16 191 PRO A CA 1
ATOM 1537 C C . PRO A 1 191 ? -23.956 -7.278 38.556 1.00 45.16 191 PRO A C 1
ATOM 1539 O O . PRO A 1 191 ? -24.646 -6.315 38.236 1.00 45.16 191 PRO A O 1
ATOM 1542 N N . TYR A 1 192 ? -24.423 -8.530 38.633 1.00 40.78 192 TYR A N 1
ATOM 1543 C CA . TYR A 1 192 ? -25.833 -8.964 38.642 1.00 40.78 192 TYR A CA 1
ATOM 1544 C C . TYR A 1 192 ? -26.623 -8.964 37.312 1.00 40.78 192 TYR A C 1
ATOM 1546 O O . TYR A 1 192 ? -27.512 -8.148 37.108 1.00 40.78 192 TYR A O 1
ATOM 1554 N N . LEU A 1 193 ? -26.387 -9.953 36.437 1.00 40.22 193 LEU A N 1
ATOM 1555 C CA . LEU A 1 193 ? -27.412 -10.449 35.487 1.00 40.22 193 LEU A CA 1
ATOM 1556 C C . LEU A 1 193 ? -27.458 -11.987 35.436 1.00 40.22 193 LEU A C 1
ATOM 1558 O O . LEU A 1 193 ? -27.685 -12.587 34.391 1.00 40.22 193 LEU A O 1
ATOM 1562 N N . VAL A 1 194 ? -27.242 -12.636 36.580 1.00 41.50 194 VAL A N 1
ATOM 1563 C CA . VAL A 1 194 ? -27.677 -14.022 36.794 1.00 41.50 194 VAL A CA 1
ATOM 1564 C C . VAL A 1 194 ? -28.310 -14.067 38.179 1.00 41.50 194 VAL A C 1
ATOM 1566 O O . VAL A 1 194 ? -27.653 -14.361 39.171 1.00 41.50 194 VAL A O 1
ATOM 1569 N N . ALA A 1 195 ? -29.575 -13.669 38.246 1.00 38.38 195 ALA A N 1
ATOM 1570 C CA . ALA A 1 195 ? -30.461 -13.983 39.352 1.00 38.38 195 ALA A CA 1
ATOM 1571 C C . ALA A 1 195 ? -31.764 -14.520 38.744 1.00 38.38 195 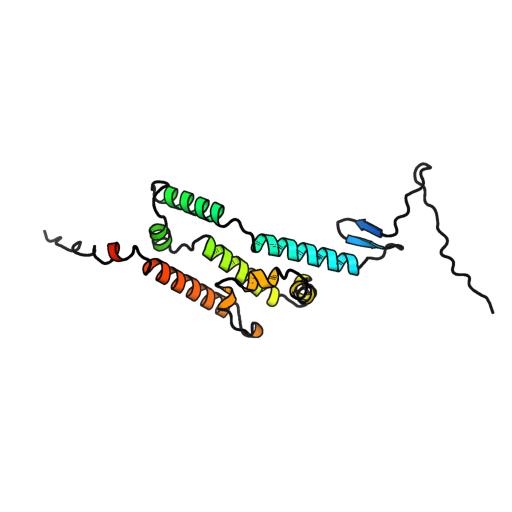ALA A C 1
ATOM 1573 O O . ALA A 1 195 ? -32.426 -13.819 37.984 1.00 38.38 195 ALA A O 1
ATOM 1574 N N . THR A 1 196 ? -32.034 -15.786 39.073 1.00 35.97 196 THR A N 1
ATOM 1575 C CA . THR A 1 196 ? -33.352 -16.419 39.238 1.00 35.97 196 THR A CA 1
ATOM 1576 C C . THR A 1 196 ? -34.302 -16.448 38.038 1.00 35.97 196 THR A C 1
ATOM 1578 O O . THR A 1 196 ? -35.105 -15.541 37.857 1.00 35.97 196 THR A O 1
ATOM 1581 N N . ASN A 1 197 ? -34.300 -17.575 37.320 1.00 36.31 197 ASN A N 1
ATOM 1582 C CA . ASN A 1 197 ? -35.524 -18.150 36.757 1.00 36.31 197 ASN A CA 1
ATOM 1583 C C . ASN A 1 197 ? -35.717 -19.534 37.391 1.00 36.31 197 ASN A C 1
ATOM 1585 O O . ASN A 1 197 ? -35.265 -20.528 36.833 1.00 36.31 197 ASN A O 1
ATOM 1589 N N . ASP A 1 198 ? -36.351 -19.552 38.561 1.00 36.31 198 ASP A N 1
ATOM 1590 C CA . ASP A 1 198 ? -37.090 -20.703 39.080 1.00 36.31 198 ASP A CA 1
ATOM 1591 C C . ASP A 1 198 ? -38.539 -20.243 39.250 1.00 36.31 198 ASP A C 1
ATOM 1593 O O . ASP A 1 198 ? -38.815 -19.344 40.050 1.00 36.31 198 ASP A O 1
ATOM 1597 N N . SER A 1 199 ? -39.439 -20.818 38.455 1.00 40.16 199 SER A N 1
ATOM 1598 C CA . SER A 1 199 ? -40.874 -21.017 38.709 1.00 40.16 199 SER A CA 1
ATOM 1599 C C . SER A 1 199 ? -41.409 -21.983 37.661 1.00 40.16 199 SER A C 1
ATOM 1601 O O . SER A 1 199 ? -41.171 -21.716 36.460 1.00 40.16 199 SER A O 1
#

Sequence (199 aa):
MCHLDNQPQTVEYAIYDQVLPQATTFTYLGIPFKSGGHLDPEKLVQSNIFKAMSTMNVLSSIGLKSLEEAQDKCICKIYGASRKTSTKVMLHLAKLPTMRERVAILQAQFLFRSLSLPEDTLLYRLMPHIQYTRGHQWYKLSKTALWKLMPPTIAELDTRGFRAIKKKFLHSNLEKQIQGKNSRLLSSRRPYLVATNDS

Organism: Rhizopus delemar (strain RA 99-880 / ATCC MYA-4621 / FGSC 9543 / NRRL 43880) (NCBI:txid246409)